Protein AF-A0A1F2UMM4-F1 (afdb_monomer_lite)

Structure (mmCIF, N/CA/C/O backbone):
data_AF-A0A1F2UMM4-F1
#
_entry.id   AF-A0A1F2UMM4-F1
#
loop_
_atom_site.group_PDB
_atom_site.id
_atom_site.type_symbol
_atom_site.label_atom_id
_atom_site.label_alt_id
_atom_site.label_comp_id
_atom_site.label_asym_id
_atom_site.label_entity_id
_atom_site.label_seq_id
_atom_site.pdbx_PDB_ins_code
_atom_site.Cartn_x
_atom_site.Cartn_y
_atom_site.Cartn_z
_atom_site.occupancy
_atom_site.B_iso_or_equiv
_atom_site.auth_seq_id
_atom_site.auth_comp_id
_atom_site.auth_asym_id
_atom_site.auth_atom_id
_atom_site.pdbx_PDB_model_num
ATOM 1 N N . MET A 1 1 ? -66.055 -5.606 35.071 1.00 44.34 1 MET A N 1
ATOM 2 C CA . MET A 1 1 ? -64.688 -5.992 35.481 1.00 44.34 1 MET A CA 1
ATOM 3 C C . MET A 1 1 ? -63.842 -6.141 34.227 1.00 44.34 1 MET A C 1
ATOM 5 O O . MET A 1 1 ? -64.081 -7.073 33.478 1.00 44.34 1 MET A O 1
ATOM 9 N N . SER A 1 2 ? -62.891 -5.242 33.983 1.00 41.06 2 SER A N 1
ATOM 10 C CA . SER A 1 2 ? -61.788 -5.485 33.042 1.00 41.06 2 SER A CA 1
ATOM 11 C C . SER A 1 2 ? -60.597 -4.623 33.462 1.00 41.06 2 SER A C 1
ATOM 13 O O . SER A 1 2 ? -60.483 -3.458 33.092 1.00 41.06 2 SER A O 1
ATOM 15 N N . ASN A 1 3 ? -59.740 -5.190 34.313 1.00 49.59 3 ASN A N 1
ATOM 16 C CA . ASN A 1 3 ? -58.413 -4.646 34.579 1.00 49.59 3 ASN A CA 1
ATOM 17 C C . ASN A 1 3 ? -57.552 -4.929 33.345 1.00 49.59 3 ASN A C 1
ATOM 19 O O . ASN A 1 3 ? -56.946 -5.995 33.243 1.00 49.59 3 ASN A O 1
ATOM 23 N N . GLU A 1 4 ? -57.512 -3.996 32.397 1.00 57.38 4 GLU A N 1
ATOM 24 C CA . GLU A 1 4 ? -56.468 -4.007 31.378 1.00 57.38 4 GLU A CA 1
ATOM 25 C C . GLU A 1 4 ? -55.137 -3.710 32.071 1.00 57.38 4 GLU A C 1
ATOM 27 O O . GLU A 1 4 ? -54.898 -2.618 32.594 1.00 57.38 4 GLU A O 1
ATOM 32 N N . ALA A 1 5 ? -54.267 -4.716 32.137 1.00 57.78 5 ALA A N 1
ATOM 33 C CA . ALA A 1 5 ? -52.921 -4.543 32.648 1.00 57.78 5 ALA A CA 1
ATOM 34 C C . ALA A 1 5 ? -52.200 -3.503 31.779 1.00 57.78 5 ALA A C 1
ATOM 36 O O . ALA A 1 5 ? -51.879 -3.768 30.620 1.00 57.78 5 ALA A O 1
ATOM 37 N N . LYS A 1 6 ? -51.934 -2.312 32.335 1.00 62.34 6 LYS A N 1
ATOM 38 C CA . LYS A 1 6 ? -51.148 -1.278 31.651 1.00 62.34 6 LYS A CA 1
ATOM 39 C C . LYS A 1 6 ? -49.824 -1.887 31.177 1.00 62.34 6 LYS A C 1
ATOM 41 O O . LYS A 1 6 ? -49.029 -2.368 31.991 1.00 62.34 6 LYS A O 1
ATOM 46 N N . GLY A 1 7 ? -49.590 -1.861 29.864 1.00 74.12 7 GLY A N 1
ATOM 47 C CA . GLY A 1 7 ? -48.330 -2.297 29.259 1.00 74.12 7 GLY A CA 1
ATOM 48 C C . GLY A 1 7 ? -47.132 -1.483 29.765 1.00 74.12 7 GLY A C 1
ATOM 49 O O . GLY A 1 7 ? -47.297 -0.445 30.409 1.00 74.12 7 GLY A O 1
ATOM 50 N N . LEU A 1 8 ? -45.909 -1.933 29.459 1.00 75.88 8 LEU A N 1
ATOM 51 C CA . LEU A 1 8 ? -44.654 -1.322 29.929 1.00 75.88 8 LEU A CA 1
ATOM 52 C C . LEU A 1 8 ? -44.613 0.206 29.722 1.00 75.88 8 LEU A C 1
ATOM 54 O O . LEU A 1 8 ? -44.249 0.945 30.631 1.00 75.88 8 LEU A O 1
ATOM 58 N N . LEU A 1 9 ? -45.083 0.686 28.567 1.00 76.75 9 LEU A N 1
ATOM 59 C CA . LEU A 1 9 ? -45.178 2.114 28.242 1.00 76.75 9 LEU A CA 1
ATOM 60 C C . LEU A 1 9 ? -46.154 2.888 29.146 1.00 76.75 9 LEU A C 1
ATOM 62 O O . LEU A 1 9 ? -45.882 4.035 29.498 1.00 76.75 9 LEU A O 1
ATOM 66 N N . GLY A 1 10 ? -47.267 2.269 29.552 1.00 76.50 10 GLY A N 1
ATOM 67 C CA . GLY A 1 10 ? -48.229 2.862 30.486 1.00 76.50 10 GLY A CA 1
ATOM 68 C C . GLY A 1 10 ? -47.651 2.987 31.894 1.00 76.50 10 GLY A C 1
ATOM 69 O O . GLY A 1 10 ? -47.776 4.036 32.518 1.00 76.50 10 GLY A O 1
ATOM 70 N N . LYS A 1 11 ? -46.917 1.964 32.350 1.00 79.75 11 LYS A N 1
ATOM 71 C CA . LYS A 1 11 ? -46.204 1.991 33.639 1.00 79.75 11 LYS A CA 1
ATOM 72 C C . LYS A 1 11 ? -45.081 3.036 33.663 1.00 79.75 11 LYS A C 1
ATOM 74 O O . LYS A 1 11 ? -44.905 3.709 34.673 1.00 79.75 11 LYS A O 1
ATOM 79 N N . ILE A 1 12 ? -44.359 3.210 32.552 1.00 78.62 12 ILE A N 1
ATOM 80 C CA . ILE A 1 12 ? -43.319 4.244 32.412 1.00 78.62 12 ILE A CA 1
ATOM 81 C C . ILE A 1 12 ? -43.933 5.652 32.431 1.00 78.62 12 ILE A C 1
ATOM 83 O O . ILE A 1 12 ? -43.407 6.527 33.118 1.00 78.62 12 ILE A O 1
ATOM 87 N N . LYS A 1 13 ? -45.056 5.873 31.729 1.00 78.69 13 LYS A N 1
ATOM 88 C CA . LYS A 1 13 ? -45.783 7.154 31.766 1.00 78.69 13 LYS A CA 1
ATOM 89 C C . LYS A 1 13 ? -46.277 7.485 33.171 1.00 78.69 13 LYS A C 1
ATOM 91 O O . LYS A 1 13 ? -46.007 8.580 33.652 1.00 78.69 13 LYS A O 1
ATOM 96 N N . ASP A 1 14 ? -46.946 6.545 33.835 1.00 78.50 14 ASP A N 1
ATOM 97 C CA . ASP A 1 14 ? -47.466 6.758 35.190 1.00 78.50 14 ASP A CA 1
ATOM 98 C C . ASP A 1 14 ? -46.335 7.080 36.180 1.00 78.50 14 ASP A C 1
ATOM 100 O O . ASP A 1 14 ? -46.457 8.005 36.978 1.00 78.50 14 ASP A O 1
ATOM 104 N N . PHE A 1 15 ? -45.203 6.370 36.097 1.00 75.56 15 PHE A N 1
ATOM 105 C CA . PHE A 1 15 ? -44.021 6.657 36.913 1.00 75.56 15 PHE A CA 1
ATOM 106 C C . PHE A 1 15 ? -43.426 8.040 36.612 1.00 75.56 15 PHE A C 1
ATOM 108 O O . PHE A 1 15 ? -43.076 8.774 37.535 1.00 75.56 15 PHE A O 1
ATOM 115 N N . TYR A 1 16 ? -43.333 8.429 35.336 1.00 80.00 16 TYR A N 1
ATOM 116 C CA . TYR A 1 16 ? -42.828 9.746 34.953 1.00 80.00 16 TYR A CA 1
ATOM 117 C C . TYR A 1 16 ? -43.704 10.877 35.506 1.00 80.00 16 TYR A C 1
ATOM 119 O O . TYR A 1 16 ? -43.177 11.805 36.114 1.00 80.00 16 TYR A O 1
ATOM 127 N N . PHE A 1 17 ? -45.029 10.795 35.358 1.00 78.25 17 PHE A N 1
ATOM 128 C CA . PHE A 1 17 ? -45.935 11.843 35.841 1.00 78.25 17 PHE A CA 1
ATOM 129 C C . PHE A 1 17 ? -46.061 11.867 37.374 1.00 78.25 17 PHE A C 1
ATOM 131 O O . PHE A 1 17 ? -46.070 12.948 37.957 1.00 78.25 17 PHE A O 1
ATOM 138 N N . ASN A 1 18 ? -46.063 10.709 38.046 1.00 83.62 18 ASN A N 1
ATOM 139 C CA . ASN A 1 18 ? -46.159 10.641 39.513 1.00 83.62 18 ASN A CA 1
ATOM 140 C C . ASN A 1 18 ? -44.844 10.986 40.232 1.00 83.62 18 ASN A C 1
ATOM 142 O O . ASN A 1 18 ? -44.847 11.348 41.409 1.00 83.62 18 ASN A O 1
ATOM 146 N N . ASN A 1 19 ? -43.701 10.882 39.550 1.00 84.38 19 ASN A N 1
ATOM 147 C CA . ASN A 1 19 ? -42.380 11.093 40.140 1.00 84.38 19 ASN A CA 1
ATOM 148 C C . ASN A 1 19 ? -41.500 12.013 39.284 1.00 84.38 19 ASN A C 1
ATOM 150 O O . ASN A 1 19 ? -40.281 11.847 39.257 1.00 84.38 19 ASN A O 1
ATOM 154 N N . GLN A 1 20 ? -42.097 13.017 38.639 1.00 83.88 20 GLN A N 1
ATOM 155 C CA . GLN A 1 20 ? -41.477 13.854 37.604 1.00 83.88 20 GLN A CA 1
ATOM 156 C C . GLN A 1 20 ? -40.093 14.409 37.976 1.00 83.88 20 GLN A C 1
ATOM 158 O O . GLN A 1 20 ? -39.163 14.342 37.177 1.00 83.88 20 GLN A O 1
ATOM 163 N N . ARG A 1 21 ? -39.895 14.867 39.221 1.00 85.31 21 ARG A N 1
ATOM 164 C CA . ARG A 1 21 ? -38.579 15.335 39.698 1.00 85.31 21 ARG A CA 1
ATOM 165 C C . ARG A 1 21 ? -37.532 14.213 39.746 1.00 85.31 21 ARG A C 1
ATOM 167 O O . ARG A 1 21 ? -36.408 14.419 39.305 1.00 85.31 21 ARG A O 1
ATOM 174 N N . LYS A 1 22 ? -37.891 13.025 40.249 1.00 86.31 22 LYS A N 1
ATOM 175 C CA . LYS A 1 22 ? -36.995 11.852 40.292 1.00 86.31 22 LYS A CA 1
ATOM 176 C C . LYS A 1 22 ? -36.741 11.306 38.886 1.00 86.31 22 LYS A C 1
ATOM 178 O O . LYS A 1 22 ? -35.604 10.987 38.562 1.00 86.31 22 LYS A O 1
ATOM 183 N N . ALA A 1 23 ? -37.775 11.252 38.048 1.00 85.88 23 ALA A N 1
ATOM 184 C CA . ALA A 1 23 ? -37.662 10.813 36.664 1.00 85.88 23 ALA A CA 1
ATOM 185 C C . ALA A 1 23 ? -36.738 11.739 35.852 1.00 85.88 23 ALA A C 1
ATOM 187 O O . ALA A 1 23 ? -35.842 11.250 35.173 1.00 85.88 23 ALA A O 1
ATOM 188 N N . ASN A 1 24 ? -36.864 13.062 36.004 1.00 88.38 24 ASN A N 1
ATOM 189 C CA . ASN A 1 24 ? -35.963 14.028 35.369 1.00 88.38 24 ASN A CA 1
ATOM 190 C C . ASN A 1 24 ? -34.514 13.889 35.863 1.00 88.38 24 ASN A C 1
ATOM 192 O O . ASN A 1 24 ? -33.601 13.930 35.045 1.00 88.38 24 ASN A O 1
ATOM 196 N N . ILE A 1 25 ? -34.283 13.673 37.166 1.00 92.62 25 ILE A N 1
ATOM 197 C CA . ILE A 1 25 ? -32.930 13.428 37.704 1.00 92.62 25 ILE A CA 1
ATOM 198 C C . ILE A 1 25 ? -32.316 12.165 37.088 1.00 92.62 25 ILE A C 1
ATOM 200 O O . ILE A 1 25 ? -31.164 12.197 36.669 1.00 92.62 25 ILE A O 1
ATOM 204 N N . ILE A 1 26 ? -33.080 11.072 36.999 1.00 91.62 26 ILE A N 1
ATOM 205 C CA . ILE A 1 26 ? -32.613 9.819 36.387 1.00 91.62 26 ILE A CA 1
ATOM 206 C C . ILE A 1 26 ? -32.282 10.038 34.909 1.00 91.62 26 ILE A C 1
ATOM 208 O O . ILE A 1 26 ? -31.224 9.615 34.458 1.00 91.62 26 ILE A O 1
ATOM 212 N N . ILE A 1 27 ? -33.145 10.735 34.165 1.00 91.44 27 ILE A N 1
ATOM 213 C CA . ILE A 1 27 ? -32.906 11.042 32.750 1.00 91.44 27 ILE A CA 1
ATOM 214 C C . ILE A 1 27 ? -31.634 11.879 32.591 1.00 91.44 27 ILE A C 1
ATOM 216 O O . ILE A 1 27 ? -30.774 11.517 31.794 1.00 91.44 27 ILE A O 1
ATOM 220 N N . ILE A 1 28 ? -31.470 12.951 33.375 1.00 94.00 28 ILE A N 1
ATOM 221 C CA . ILE A 1 28 ? -30.267 13.794 33.340 1.00 94.00 28 ILE A CA 1
ATOM 222 C C . ILE A 1 28 ? -29.023 12.971 33.682 1.00 94.00 28 ILE A C 1
ATOM 224 O O . ILE A 1 28 ? -28.019 13.091 32.990 1.00 94.00 28 ILE A O 1
ATOM 228 N N . ALA A 1 29 ? -29.083 12.112 34.701 1.00 94.38 29 ALA A N 1
ATOM 229 C CA . ALA A 1 29 ? -27.962 11.265 35.093 1.00 94.38 29 ALA A CA 1
ATOM 230 C C . ALA A 1 29 ? -27.581 10.261 33.994 1.00 94.38 29 ALA A C 1
ATOM 232 O O . ALA A 1 29 ? -26.401 10.102 33.695 1.00 94.38 29 ALA A O 1
ATOM 233 N N . VAL A 1 30 ? -28.564 9.621 33.353 1.00 94.81 30 VAL A N 1
ATOM 234 C CA . VAL A 1 30 ? -28.334 8.689 32.237 1.00 94.81 30 VAL A CA 1
ATOM 235 C C . VAL A 1 30 ? -27.761 9.418 31.024 1.00 94.81 30 VAL A C 1
ATOM 237 O O . VAL A 1 30 ? -26.814 8.930 30.414 1.00 94.81 30 VAL A O 1
ATOM 240 N N . VAL A 1 31 ? -28.287 10.600 30.690 1.00 94.56 31 VAL A N 1
ATOM 241 C CA . VAL A 1 31 ? -27.766 11.425 29.592 1.00 94.56 31 VAL A CA 1
ATOM 242 C C . VAL A 1 31 ? -26.341 11.884 29.896 1.00 94.56 31 VAL A C 1
ATOM 244 O O . VAL A 1 31 ? -25.467 11.733 29.048 1.00 94.56 31 VAL A O 1
ATOM 247 N N . ALA A 1 32 ? -26.077 12.381 31.105 1.00 94.88 32 ALA A N 1
ATOM 248 C CA . ALA A 1 32 ? -24.745 12.805 31.528 1.00 94.88 32 ALA A CA 1
ATOM 249 C C . ALA A 1 32 ? -23.744 11.644 31.485 1.00 94.88 32 ALA A C 1
ATOM 251 O O . ALA A 1 32 ? -22.644 11.808 30.960 1.00 94.88 32 ALA A O 1
ATOM 252 N N . LEU A 1 33 ? -24.140 10.459 31.964 1.00 94.69 33 LEU A N 1
ATOM 253 C CA . LEU A 1 33 ? -23.325 9.251 31.882 1.00 94.69 33 LEU A CA 1
ATOM 254 C C . LEU A 1 33 ? -23.061 8.864 30.423 1.00 94.69 33 LEU A C 1
ATOM 256 O O . LEU A 1 33 ? -21.920 8.594 30.072 1.00 94.69 33 LEU A O 1
ATOM 260 N N . GLY A 1 34 ? -24.080 8.897 29.562 1.00 92.50 34 GLY A N 1
ATOM 261 C CA . GLY A 1 34 ? -23.935 8.602 28.136 1.00 92.50 34 GLY A CA 1
ATOM 262 C C . GLY A 1 34 ? -22.975 9.559 27.425 1.00 92.50 34 GLY A C 1
ATOM 263 O O . GLY A 1 34 ? -22.086 9.111 26.701 1.00 92.50 34 GLY A O 1
ATOM 264 N N . VAL A 1 35 ? -23.100 10.866 27.674 1.00 93.00 35 VAL A N 1
ATOM 265 C CA . VAL A 1 35 ? -22.198 11.895 27.128 1.00 93.00 35 VAL A CA 1
ATOM 266 C C . VAL A 1 35 ? -20.772 11.693 27.639 1.00 93.00 35 VAL A C 1
ATOM 268 O O . VAL A 1 35 ? -19.828 11.715 26.847 1.00 93.00 35 VAL A O 1
ATOM 271 N N . PHE A 1 36 ? -20.605 11.444 28.939 1.00 93.31 36 PHE A N 1
ATOM 272 C CA . PHE A 1 36 ? -19.300 11.183 29.539 1.00 93.31 36 PHE A CA 1
ATOM 273 C C . PHE A 1 36 ? -18.646 9.927 28.952 1.00 93.31 36 PHE A C 1
ATOM 275 O O . PHE A 1 36 ? -17.496 9.974 28.516 1.00 93.31 36 PHE A O 1
ATOM 282 N N . SER A 1 37 ? -19.384 8.816 28.875 1.00 88.69 37 SER A N 1
ATOM 283 C CA . SER A 1 37 ? -18.903 7.568 28.282 1.00 88.69 37 SER A CA 1
ATOM 284 C C . SER A 1 37 ? -18.518 7.753 26.816 1.00 88.69 37 SER A C 1
ATOM 286 O O . SER A 1 37 ? -17.458 7.286 26.408 1.00 88.69 37 SER A O 1
ATOM 288 N N . TYR A 1 38 ? -19.319 8.476 26.030 1.00 88.75 38 TYR A N 1
ATOM 289 C CA . TYR A 1 38 ? -18.983 8.785 24.641 1.00 88.75 38 TYR A CA 1
ATOM 290 C C . TYR A 1 38 ? -17.687 9.602 24.534 1.00 88.75 38 TYR A C 1
ATOM 292 O O . TYR A 1 38 ? -16.794 9.235 23.770 1.00 88.75 38 TYR A O 1
ATOM 300 N N . GLY A 1 39 ? -17.541 10.659 25.339 1.00 90.19 39 GLY A N 1
ATOM 301 C CA . GLY A 1 39 ? -16.320 11.465 25.384 1.00 90.19 39 GLY A CA 1
ATOM 302 C C . GLY A 1 39 ? -15.084 10.640 25.755 1.00 90.19 39 GLY A C 1
ATOM 303 O O . GLY A 1 39 ? -14.054 10.732 25.087 1.00 90.19 39 GLY A O 1
ATOM 304 N N . ALA A 1 40 ? -15.202 9.763 26.755 1.00 88.88 40 ALA A N 1
ATOM 305 C CA . ALA A 1 40 ? -14.130 8.856 27.156 1.00 88.88 40 ALA A CA 1
ATOM 306 C C . ALA A 1 40 ? -13.742 7.873 26.035 1.00 88.88 40 ALA A C 1
ATOM 308 O O . ALA A 1 40 ? -12.555 7.621 25.813 1.00 88.88 40 ALA A O 1
ATOM 309 N N . LEU A 1 41 ? -14.714 7.342 25.286 1.00 86.38 41 LEU A N 1
ATOM 310 C CA . LEU A 1 41 ? -14.451 6.452 24.150 1.00 86.38 41 LEU A CA 1
ATOM 311 C C . LEU A 1 41 ? -13.705 7.170 23.019 1.00 86.38 41 LEU A C 1
ATOM 313 O O . LEU A 1 41 ? -12.715 6.637 22.511 1.00 86.38 41 LEU A O 1
ATOM 317 N N . GLN A 1 42 ? -14.128 8.388 22.670 1.00 87.12 42 GLN A N 1
ATOM 318 C CA . GLN A 1 42 ? -13.456 9.201 21.652 1.00 87.12 42 GLN A CA 1
ATOM 319 C C . GLN A 1 42 ? -12.029 9.563 22.073 1.00 87.12 42 GLN A C 1
ATOM 321 O O . GLN A 1 42 ? -11.087 9.371 21.303 1.00 87.12 42 GLN A O 1
ATOM 326 N N . TYR A 1 43 ? -11.843 9.996 23.323 1.00 91.12 43 TYR A N 1
ATOM 327 C CA . TYR A 1 43 ? -10.526 10.338 23.854 1.00 91.12 43 TYR A CA 1
ATOM 328 C C . TYR A 1 43 ? -9.572 9.140 23.837 1.00 91.12 43 TYR A C 1
ATOM 330 O O . TYR A 1 43 ? -8.488 9.218 23.262 1.00 91.12 43 TYR A O 1
ATOM 338 N N . THR A 1 44 ? -10.002 7.996 24.375 1.00 88.81 44 THR A N 1
ATOM 339 C CA . THR A 1 44 ? -9.197 6.760 24.423 1.00 88.81 44 THR A CA 1
ATOM 340 C C . THR A 1 44 ? -9.012 6.086 23.058 1.00 88.81 44 THR A C 1
ATOM 342 O O . THR A 1 44 ? -8.370 5.044 22.959 1.00 88.81 44 THR A O 1
ATOM 345 N N . GLY A 1 45 ? -9.646 6.600 22.001 1.00 87.44 45 GLY A N 1
ATOM 346 C CA . GLY A 1 45 ? -9.401 6.202 20.612 1.00 87.44 45 GLY A CA 1
ATOM 347 C C . GLY A 1 45 ? -8.528 7.195 19.842 1.00 87.44 45 GLY A C 1
ATOM 348 O O . GLY A 1 45 ? -8.215 6.951 18.678 1.00 87.44 45 GLY A O 1
ATOM 349 N N . SER A 1 46 ? -8.159 8.322 20.451 1.00 91.62 46 SER A N 1
ATOM 350 C CA . SER A 1 46 ? -7.388 9.359 19.776 1.00 91.62 46 SER A CA 1
ATOM 351 C C . SER A 1 46 ? -5.905 8.975 19.647 1.00 91.62 46 SER A C 1
ATOM 353 O O . SER A 1 46 ? -5.353 8.347 20.555 1.00 91.62 46 SER A O 1
ATOM 355 N N . PRO A 1 47 ? -5.217 9.407 18.575 1.00 92.94 47 PRO A N 1
ATOM 356 C CA . PRO A 1 47 ? -3.770 9.225 18.443 1.00 92.94 47 PRO A CA 1
ATOM 357 C C . PRO A 1 47 ? -2.975 9.813 19.617 1.00 92.94 47 PRO A C 1
ATOM 359 O O . PRO A 1 47 ? -1.978 9.235 20.039 1.00 92.94 47 PRO A O 1
ATOM 362 N N . GLY A 1 48 ? -3.441 10.935 20.182 1.00 92.56 48 GLY A N 1
ATOM 363 C CA . GLY A 1 48 ? -2.814 11.575 21.342 1.00 92.56 48 GLY A CA 1
ATOM 364 C C . GLY A 1 48 ? -2.864 10.713 22.605 1.00 92.56 48 GLY A C 1
ATOM 365 O O . GLY A 1 48 ? -1.873 10.635 23.324 1.00 92.56 48 GLY A O 1
ATOM 366 N N . PHE A 1 49 ? -3.976 10.009 22.844 1.00 91.62 49 PHE A N 1
ATOM 367 C CA . PHE A 1 49 ? -4.060 9.032 23.931 1.00 91.62 49 PHE A CA 1
ATOM 368 C C . PHE A 1 49 ? -3.089 7.871 23.712 1.00 91.62 49 PHE A C 1
ATOM 370 O O . PHE A 1 49 ? -2.369 7.504 24.634 1.00 91.62 49 PHE A O 1
ATOM 377 N N . CYS A 1 50 ? -3.004 7.329 22.495 1.00 88.75 50 CYS A N 1
ATOM 378 C CA . CYS A 1 50 ? -2.039 6.272 22.188 1.00 88.75 50 CYS A CA 1
ATOM 379 C C . CYS A 1 50 ? -0.592 6.733 22.441 1.00 88.75 50 CYS A C 1
ATOM 381 O O . CYS A 1 50 ? 0.179 5.995 23.041 1.00 88.75 50 CYS A O 1
ATOM 383 N N . ASN A 1 51 ? -0.252 7.975 22.081 1.00 92.25 51 ASN A N 1
ATOM 384 C CA . ASN A 1 51 ? 1.063 8.579 22.327 1.00 92.25 51 ASN A CA 1
ATOM 385 C C . ASN A 1 51 ? 1.347 8.913 23.806 1.00 92.25 51 ASN A C 1
ATOM 387 O O . ASN A 1 51 ? 2.437 9.369 24.137 1.00 92.25 51 ASN A O 1
ATOM 391 N N . SER A 1 52 ? 0.382 8.719 24.711 1.00 91.81 52 SER A N 1
ATOM 392 C CA . SER A 1 52 ? 0.658 8.794 26.152 1.00 91.81 52 SER A CA 1
ATOM 393 C C . SER A 1 52 ? 1.426 7.566 26.662 1.00 91.81 52 SER A C 1
ATOM 395 O O . SER A 1 52 ? 2.050 7.629 27.720 1.00 91.81 52 SER A O 1
ATOM 397 N N . CYS A 1 53 ? 1.424 6.472 25.893 1.00 89.44 53 CYS A N 1
ATOM 398 C CA . CYS A 1 53 ? 2.186 5.258 26.156 1.00 89.44 53 CYS A CA 1
ATOM 399 C C . CYS A 1 53 ? 3.515 5.309 25.389 1.00 89.44 53 CYS A C 1
ATOM 401 O O . CYS A 1 53 ? 3.529 5.368 24.160 1.00 89.44 53 CYS A O 1
ATOM 403 N N . HIS A 1 54 ? 4.642 5.253 26.101 1.00 89.75 54 HIS A N 1
ATOM 404 C CA . HIS A 1 54 ? 5.976 5.384 25.504 1.00 89.75 54 HIS A CA 1
ATOM 405 C C . HIS A 1 54 ? 6.303 4.297 24.465 1.00 89.75 54 HIS A C 1
ATOM 407 O O . HIS A 1 54 ? 7.046 4.554 23.516 1.00 89.75 54 HIS A O 1
ATOM 413 N N . GLU A 1 55 ? 5.720 3.102 24.596 1.00 87.19 55 GLU A N 1
ATOM 414 C CA . GLU A 1 55 ? 5.851 2.018 23.622 1.00 87.19 55 GLU A CA 1
ATOM 415 C C . GLU A 1 55 ? 5.209 2.347 22.265 1.00 87.19 55 GLU A C 1
ATOM 417 O O . GLU A 1 55 ? 5.574 1.747 21.254 1.00 87.19 55 GLU A O 1
ATOM 422 N N . MET A 1 56 ? 4.288 3.315 22.221 1.00 88.75 56 MET A N 1
ATOM 423 C CA . MET A 1 56 ? 3.613 3.754 21.000 1.00 88.75 56 MET A CA 1
ATOM 424 C C . MET A 1 56 ? 4.314 4.925 20.309 1.00 88.75 56 MET A C 1
ATOM 426 O O . MET A 1 56 ? 4.041 5.158 19.130 1.00 88.75 56 MET A O 1
ATOM 430 N N . ASN A 1 57 ? 5.236 5.631 20.976 1.00 90.06 57 ASN A N 1
ATOM 431 C CA . ASN A 1 57 ? 5.890 6.828 20.428 1.00 90.06 57 ASN A CA 1
ATOM 432 C C . ASN A 1 57 ? 6.461 6.616 19.007 1.00 90.06 57 ASN A C 1
ATOM 434 O O . ASN A 1 57 ? 6.155 7.419 18.127 1.00 90.06 57 ASN A O 1
ATOM 438 N N . PRO A 1 58 ? 7.188 5.518 18.692 1.00 87.19 58 PRO A N 1
ATOM 439 C CA . PRO A 1 58 ? 7.718 5.323 17.337 1.00 87.19 58 PRO A CA 1
ATOM 440 C C . PRO A 1 58 ? 6.621 5.131 16.273 1.00 87.19 58 PRO A C 1
ATOM 442 O O . PRO A 1 58 ? 6.743 5.581 15.127 1.00 87.19 58 PRO A O 1
ATOM 445 N N . ALA A 1 59 ? 5.527 4.458 16.641 1.00 87.06 59 ALA A N 1
ATOM 446 C CA . ALA A 1 59 ? 4.376 4.271 15.764 1.00 87.06 59 ALA A CA 1
ATOM 447 C C . ALA A 1 59 ? 3.636 5.601 15.541 1.00 87.06 59 ALA A C 1
ATOM 449 O O . ALA A 1 59 ? 3.239 5.904 14.415 1.00 87.06 59 ALA A O 1
ATOM 450 N N . PHE A 1 60 ? 3.517 6.424 16.584 1.00 91.19 60 PHE A N 1
ATOM 451 C CA . PHE A 1 60 ? 2.936 7.759 16.498 1.00 91.19 60 PHE A CA 1
ATOM 452 C C . PHE A 1 60 ? 3.782 8.709 15.638 1.00 91.19 60 PHE A C 1
ATOM 454 O O . PHE A 1 60 ? 3.237 9.389 14.772 1.00 91.19 60 PHE A O 1
ATOM 461 N N . ASP A 1 61 ? 5.105 8.718 15.800 1.00 90.56 61 ASP A N 1
ATOM 462 C CA . ASP A 1 61 ? 6.007 9.577 15.021 1.00 90.56 61 ASP A CA 1
ATOM 463 C C . ASP A 1 61 ? 5.960 9.252 13.520 1.00 90.56 61 ASP A C 1
ATOM 465 O O . ASP A 1 61 ? 5.921 10.140 12.659 1.00 90.56 61 ASP A O 1
ATOM 469 N N . SER A 1 62 ? 5.913 7.961 13.187 1.00 88.06 62 SER A N 1
ATOM 470 C CA . SER A 1 62 ? 5.752 7.519 11.800 1.00 88.06 62 SER A CA 1
ATOM 471 C C . SER A 1 62 ? 4.365 7.870 11.247 1.00 88.06 62 SER A C 1
ATOM 473 O O . SER A 1 62 ? 4.277 8.413 10.145 1.00 88.06 62 SER A O 1
ATOM 475 N N . TRP A 1 63 ? 3.301 7.701 12.039 1.00 90.94 63 TRP A N 1
ATOM 476 C CA . TRP A 1 63 ? 1.946 8.134 11.686 1.00 90.94 63 TRP A CA 1
ATOM 477 C C . TRP A 1 63 ? 1.844 9.636 11.420 1.00 90.94 63 TRP A C 1
ATOM 479 O O . TRP A 1 63 ? 1.341 10.032 10.365 1.00 90.94 63 TRP A O 1
ATOM 489 N N . LYS A 1 64 ? 2.407 10.459 12.308 1.00 91.94 64 LYS A N 1
ATOM 490 C CA . LYS A 1 64 ? 2.404 11.925 12.232 1.00 91.94 64 LYS A CA 1
ATOM 491 C C . LYS A 1 64 ? 3.054 12.458 10.954 1.00 91.94 64 LYS A C 1
ATOM 493 O O . LYS A 1 64 ? 2.711 13.542 10.499 1.00 91.94 64 LYS A O 1
ATOM 498 N N . THR A 1 65 ? 3.991 11.708 10.370 1.00 88.12 65 THR A N 1
ATOM 499 C CA . THR A 1 65 ? 4.686 12.083 9.123 1.00 88.12 65 THR A CA 1
ATOM 500 C C . THR A 1 65 ? 4.192 11.326 7.886 1.00 88.12 65 THR A C 1
ATOM 502 O O . THR A 1 65 ? 4.791 11.439 6.811 1.00 88.12 65 THR A O 1
ATOM 505 N N . SER A 1 66 ? 3.131 10.529 8.025 1.00 87.06 66 SER A N 1
ATOM 506 C CA . SER A 1 66 ? 2.527 9.751 6.941 1.00 87.06 66 SER A CA 1
ATOM 507 C C . SER A 1 66 ? 1.409 10.527 6.237 1.00 87.06 66 SER A C 1
ATOM 509 O O . SER A 1 66 ? 0.906 11.521 6.746 1.00 87.06 66 SER A O 1
ATOM 511 N N . VAL A 1 67 ? 0.953 10.028 5.084 1.00 86.44 67 VAL A N 1
ATOM 512 C CA . VAL A 1 67 ? -0.229 10.577 4.384 1.00 86.44 67 VAL A CA 1
ATOM 513 C C . VAL A 1 67 ? -1.559 10.253 5.083 1.00 86.44 67 VAL A C 1
ATOM 515 O O . VAL A 1 67 ? -2.609 10.686 4.627 1.00 86.44 67 VAL A O 1
ATOM 518 N N . HIS A 1 68 ? -1.515 9.483 6.174 1.00 90.62 68 HIS A N 1
ATOM 519 C CA . HIS A 1 68 ? -2.669 9.064 6.971 1.00 90.62 68 HIS A CA 1
ATOM 520 C C . HIS A 1 68 ? -2.674 9.719 8.366 1.00 90.62 68 HIS A C 1
ATOM 522 O O . HIS A 1 68 ? -3.353 9.236 9.270 1.00 90.62 68 HIS A O 1
ATOM 528 N N . SER A 1 69 ? -1.944 10.825 8.558 1.00 92.38 69 SER A N 1
ATOM 529 C CA . SER A 1 69 ? -1.878 11.565 9.831 1.00 92.38 69 SER A CA 1
ATOM 530 C C . SER A 1 69 ? -3.205 12.199 10.270 1.00 92.38 69 SER A C 1
ATOM 532 O O . SER A 1 69 ? -3.301 12.705 11.379 1.00 92.38 69 SER A O 1
ATOM 534 N N . GLU A 1 70 ? -4.228 12.184 9.416 1.00 91.62 70 GLU A N 1
ATOM 535 C CA . GLU A 1 70 ? -5.559 12.735 9.708 1.00 91.62 70 GLU A CA 1
ATOM 536 C C . GLU A 1 70 ? -6.578 11.663 10.138 1.00 91.62 70 GLU A C 1
ATOM 538 O O . GLU A 1 70 ? -7.730 11.979 10.425 1.00 91.62 70 GLU A O 1
ATOM 543 N N . VAL A 1 71 ? -6.184 10.383 10.188 1.00 91.81 71 VAL A N 1
ATOM 544 C CA . VAL A 1 71 ? -7.059 9.286 10.641 1.00 91.81 71 VAL A CA 1
ATOM 545 C C . VAL A 1 71 ? -6.586 8.702 11.968 1.00 91.81 71 VAL A C 1
ATOM 547 O O . VAL A 1 71 ? -5.405 8.755 12.306 1.00 91.81 71 VAL A O 1
ATOM 550 N N . THR A 1 72 ? -7.505 8.122 12.740 1.00 92.06 72 THR A N 1
ATOM 551 C CA . THR A 1 72 ? -7.177 7.524 14.041 1.00 92.06 72 THR A CA 1
ATOM 552 C C . THR A 1 72 ? -6.468 6.177 13.882 1.00 92.06 72 THR A C 1
ATOM 554 O O . THR A 1 72 ? -6.694 5.451 12.915 1.00 92.06 72 THR A O 1
ATOM 557 N N . CYS A 1 73 ? -5.664 5.784 14.875 1.00 89.00 73 CYS A N 1
ATOM 558 C CA . CYS A 1 73 ? -4.930 4.512 14.865 1.00 89.00 73 CYS A CA 1
ATOM 559 C C . CYS A 1 73 ? -5.872 3.305 14.685 1.00 89.00 73 CYS A C 1
ATOM 561 O O . CYS A 1 73 ? -5.606 2.395 13.899 1.00 89.00 73 CYS A O 1
ATOM 563 N N . TYR A 1 74 ? -7.021 3.325 15.369 1.00 87.06 74 TYR A N 1
ATOM 564 C CA . TYR A 1 74 ? -7.995 2.235 15.311 1.00 87.06 74 TYR A CA 1
ATOM 565 C C . TYR A 1 74 ? -8.724 2.128 13.968 1.00 87.06 74 TYR A C 1
ATOM 567 O O . TYR A 1 74 ? -9.294 1.079 13.696 1.00 87.06 74 TYR A O 1
ATOM 575 N N . SER A 1 75 ? -8.699 3.167 13.125 1.00 89.69 75 SER A N 1
ATOM 576 C CA . SER A 1 75 ? -9.328 3.113 11.796 1.00 89.69 75 SER A CA 1
ATOM 577 C C . SER A 1 75 ? -8.656 2.078 10.886 1.00 89.69 75 SER A C 1
ATOM 579 O O . SER A 1 75 ? -9.286 1.583 9.959 1.00 89.69 75 SER A O 1
ATOM 581 N N . CYS A 1 76 ? -7.392 1.736 11.170 1.00 88.44 76 CYS A N 1
ATOM 582 C CA . CYS A 1 76 ? -6.628 0.719 10.448 1.00 88.44 76 CYS A CA 1
ATOM 583 C C . CYS A 1 76 ? -6.382 -0.543 11.288 1.00 88.44 76 CYS A C 1
ATOM 585 O O . CYS A 1 76 ? -6.470 -1.653 10.773 1.00 88.44 76 CYS A O 1
ATOM 587 N N . HIS A 1 77 ? -6.074 -0.391 12.5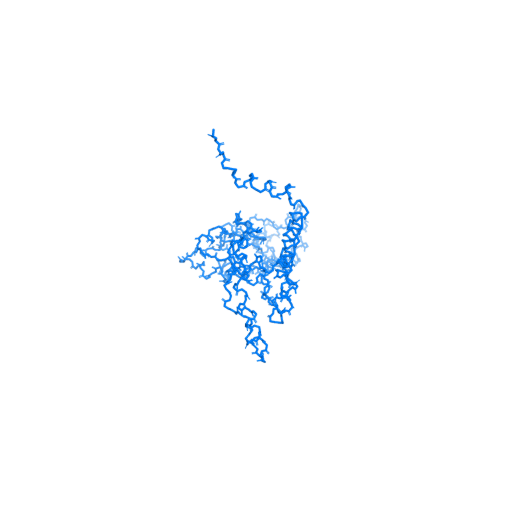81 1.00 87.06 77 HIS A N 1
ATOM 588 C CA . HIS A 1 77 ? -5.713 -1.516 13.458 1.00 87.06 77 HIS A CA 1
ATOM 589 C C . HIS A 1 77 ? -6.907 -2.357 13.938 1.00 87.06 77 HIS A C 1
ATOM 591 O O . HIS A 1 77 ? -6.739 -3.286 14.726 1.00 87.06 77 HIS A O 1
ATOM 597 N N . MET A 1 78 ? -8.113 -2.057 13.458 1.00 84.50 78 MET A N 1
ATOM 598 C CA . MET A 1 78 ? -9.328 -2.777 13.797 1.00 84.50 78 MET A CA 1
ATOM 599 C C . MET A 1 78 ? -10.266 -2.849 12.586 1.00 84.50 78 MET A C 1
ATOM 601 O O . MET A 1 78 ? -10.410 -1.854 11.874 1.00 84.50 78 MET A O 1
ATOM 605 N N . PRO A 1 79 ? -10.959 -3.981 12.365 1.00 85.12 79 PRO A N 1
ATOM 606 C CA . PRO A 1 79 ? -12.056 -4.027 11.410 1.00 85.12 79 PRO A CA 1
ATOM 607 C C . PRO A 1 79 ? -13.162 -3.020 11.776 1.00 85.12 79 PRO A C 1
ATOM 609 O O . PRO A 1 79 ? -13.466 -2.848 12.961 1.00 85.12 79 PRO A O 1
ATOM 612 N N . PRO A 1 80 ? -13.818 -2.386 10.789 1.00 85.81 80 PRO A N 1
ATOM 613 C CA . PRO A 1 80 ? -14.897 -1.443 11.057 1.00 85.81 80 PRO A CA 1
ATOM 614 C C . PRO A 1 80 ? -16.083 -2.114 11.770 1.00 85.81 80 PRO A C 1
ATOM 616 O O . PRO A 1 80 ? -16.315 -3.319 11.650 1.00 85.81 80 PRO A O 1
ATOM 619 N N . GLY A 1 81 ? -16.863 -1.319 12.505 1.00 87.38 81 GLY A N 1
ATOM 620 C CA . GLY A 1 81 ? -18.107 -1.752 13.147 1.00 87.38 81 GLY A CA 1
ATOM 621 C C . GLY A 1 81 ? -18.110 -1.613 14.670 1.00 87.38 81 GLY A C 1
ATOM 622 O O . GLY A 1 81 ? -17.099 -1.792 15.345 1.00 87.38 81 GLY A O 1
ATOM 623 N N . VAL A 1 82 ? -19.286 -1.317 15.227 1.00 86.38 82 VAL A N 1
ATOM 624 C CA . VAL A 1 82 ? -19.458 -1.030 16.664 1.00 86.38 82 VAL A CA 1
ATOM 625 C C . VAL A 1 82 ? -19.114 -2.219 17.564 1.00 86.38 82 VAL A C 1
ATOM 627 O O . VAL A 1 82 ? -18.576 -2.032 18.652 1.00 86.38 82 VAL A O 1
ATOM 630 N N . ILE A 1 83 ? -19.374 -3.444 17.096 1.00 87.75 83 ILE A N 1
ATOM 631 C CA . ILE A 1 83 ? -19.048 -4.671 17.833 1.00 87.75 83 ILE A CA 1
ATOM 632 C C . ILE A 1 83 ? -17.531 -4.851 17.892 1.00 87.75 83 ILE A C 1
ATOM 634 O O . ILE A 1 83 ? -16.996 -5.053 18.976 1.00 87.75 83 ILE A O 1
ATOM 638 N N . ASN A 1 84 ? -16.841 -4.705 16.757 1.00 86.38 84 ASN A N 1
ATOM 639 C CA . ASN A 1 84 ? -15.380 -4.782 16.689 1.00 86.38 84 ASN A CA 1
ATOM 640 C C . ASN A 1 84 ? -14.726 -3.708 17.566 1.00 86.38 84 ASN A C 1
ATOM 642 O O . ASN A 1 84 ? -13.762 -3.984 18.277 1.00 86.38 84 ASN A O 1
ATOM 646 N N . TYR A 1 85 ? -15.314 -2.509 17.592 1.00 86.00 85 TYR A N 1
ATOM 647 C CA . TYR A 1 85 ? -14.880 -1.432 18.473 1.00 86.00 85 TYR A CA 1
ATOM 648 C C . TYR A 1 85 ? -14.970 -1.808 19.951 1.00 86.00 85 TYR A C 1
ATOM 650 O O . TYR A 1 85 ? -13.989 -1.674 20.686 1.00 86.00 85 TYR A O 1
ATOM 658 N N . ALA A 1 86 ? -16.115 -2.333 20.386 1.00 86.69 86 ALA A N 1
ATOM 659 C CA . ALA A 1 86 ? -16.302 -2.76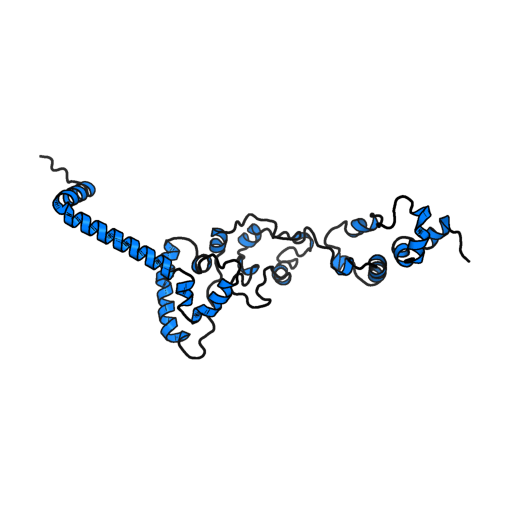7 21.764 1.00 86.69 86 ALA A CA 1
ATOM 660 C C . ALA A 1 86 ? -15.378 -3.941 22.139 1.00 86.69 86 ALA A C 1
ATOM 662 O O . ALA A 1 86 ? -14.735 -3.905 23.190 1.00 86.69 86 ALA A O 1
ATOM 663 N N . THR A 1 87 ? -15.257 -4.961 21.283 1.00 84.75 87 THR A N 1
ATOM 664 C CA . THR A 1 87 ? -14.418 -6.140 21.561 1.00 84.75 87 THR A CA 1
ATOM 665 C C . THR A 1 87 ? -12.938 -5.783 21.613 1.00 84.75 87 THR A C 1
ATOM 667 O O . THR A 1 87 ? -12.233 -6.244 22.511 1.00 84.75 87 THR A O 1
ATOM 670 N N . HIS A 1 88 ? -12.465 -4.909 20.725 1.00 83.56 88 HIS A N 1
ATOM 671 C CA . HIS A 1 88 ? -11.088 -4.432 20.759 1.00 83.56 88 HIS A CA 1
ATOM 672 C C . HIS A 1 88 ? -10.797 -3.613 22.020 1.00 83.56 88 HIS A C 1
ATOM 674 O O . HIS A 1 88 ? -9.722 -3.755 22.592 1.00 83.56 88 HIS A O 1
ATOM 680 N N . LYS A 1 89 ? -11.734 -2.783 22.503 1.00 85.31 89 LYS A N 1
ATOM 681 C CA . LYS A 1 89 ? -11.555 -2.057 23.776 1.00 85.31 89 LYS A CA 1
ATOM 682 C C . LYS A 1 89 ? -11.371 -3.012 24.956 1.00 85.31 89 LYS A C 1
ATOM 684 O O . LYS A 1 89 ? -10.514 -2.764 25.798 1.00 85.31 89 LYS A O 1
ATOM 689 N N . VAL A 1 90 ? -12.120 -4.115 24.992 1.00 86.50 90 VAL A N 1
ATOM 690 C CA . VAL A 1 90 ? -11.947 -5.163 26.013 1.00 86.50 90 VAL A CA 1
ATOM 691 C C . VAL A 1 90 ? -10.606 -5.881 25.839 1.00 86.50 90 VAL A C 1
ATOM 693 O O . VAL A 1 90 ? -9.880 -6.066 26.812 1.00 86.50 90 VAL A O 1
ATOM 696 N N . ALA A 1 91 ? -10.232 -6.236 24.608 1.00 83.06 91 ALA A N 1
ATOM 697 C CA . ALA A 1 91 ? -8.952 -6.885 24.322 1.00 83.06 91 ALA A CA 1
ATOM 698 C C . ALA A 1 91 ? -7.745 -5.994 24.676 1.00 83.06 91 ALA A C 1
ATOM 700 O O . ALA A 1 91 ? -6.737 -6.494 25.175 1.00 83.06 91 ALA A O 1
ATOM 701 N N . ALA A 1 92 ? -7.873 -4.676 24.498 1.00 82.62 92 ALA A N 1
ATOM 702 C CA . ALA A 1 92 ? -6.837 -3.692 24.797 1.00 82.62 92 ALA A CA 1
ATOM 703 C C . ALA A 1 92 ? -6.502 -3.584 26.296 1.00 82.62 92 ALA A C 1
ATOM 705 O O . ALA A 1 92 ? -5.447 -3.063 26.645 1.00 82.62 92 ALA A O 1
ATOM 706 N N . VAL A 1 93 ? -7.328 -4.133 27.199 1.00 86.19 93 VAL A N 1
ATOM 707 C CA . VAL A 1 93 ? -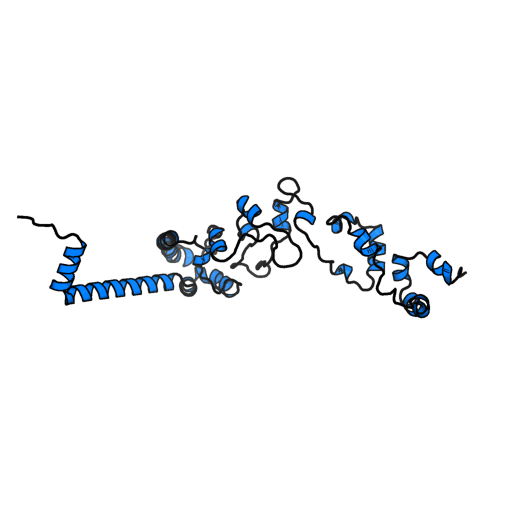6.984 -4.244 28.631 1.00 86.19 93 VAL A CA 1
ATOM 708 C C . VAL A 1 93 ? -5.702 -5.062 28.829 1.00 86.19 93 VAL A C 1
ATOM 710 O O . VAL A 1 93 ? -4.914 -4.777 29.731 1.00 86.19 93 VAL A O 1
ATOM 713 N N . LYS A 1 94 ? -5.437 -6.037 27.949 1.00 86.69 94 LYS A N 1
ATOM 714 C CA . LYS A 1 94 ? -4.176 -6.786 27.945 1.00 86.69 94 LYS A CA 1
ATOM 715 C C . LYS A 1 94 ? -2.969 -5.876 27.703 1.00 86.69 94 LYS A C 1
ATOM 717 O O . LYS A 1 94 ? -1.922 -6.107 28.300 1.00 86.69 94 LYS A O 1
ATOM 722 N N . GLU A 1 95 ? -3.112 -4.847 26.873 1.00 86.12 95 GLU A N 1
ATOM 723 C CA . GLU A 1 95 ? -2.021 -3.915 26.572 1.00 86.12 95 GLU A CA 1
ATOM 724 C C . GLU A 1 95 ? -1.621 -3.114 27.814 1.00 86.12 95 GLU A C 1
ATOM 726 O O . GLU A 1 95 ? -0.436 -2.925 28.061 1.00 86.12 95 GLU A O 1
ATOM 731 N N . LEU A 1 96 ? -2.579 -2.773 28.685 1.00 87.19 96 LEU A N 1
ATOM 732 C CA . LEU A 1 96 ? -2.281 -2.145 29.975 1.00 87.19 96 LEU A CA 1
ATOM 733 C C . LEU A 1 96 ? -1.446 -3.062 30.883 1.00 87.19 96 LEU A C 1
ATOM 735 O O . LEU A 1 96 ? -0.501 -2.617 31.528 1.00 87.19 96 LEU A O 1
ATOM 739 N N . TYR A 1 97 ? -1.760 -4.358 30.918 1.00 89.31 97 TYR A N 1
ATOM 740 C CA . TYR A 1 97 ? -0.947 -5.329 31.654 1.00 89.31 97 TYR A CA 1
ATOM 741 C C . TYR A 1 97 ? 0.472 -5.434 31.072 1.00 89.31 97 TYR A C 1
ATOM 743 O O . TYR A 1 97 ? 1.450 -5.461 31.823 1.00 89.31 97 TYR A O 1
ATOM 751 N N . LEU A 1 98 ? 0.605 -5.467 29.742 1.00 88.56 98 LEU A N 1
ATOM 752 C CA . LEU A 1 98 ? 1.903 -5.551 29.066 1.00 88.56 98 LEU A CA 1
ATOM 753 C C . LEU A 1 98 ? 2.738 -4.279 29.237 1.00 88.56 98 LEU A C 1
ATOM 755 O O . LEU A 1 98 ? 3.951 -4.385 29.414 1.00 88.56 98 LEU A O 1
ATOM 759 N N . HIS A 1 99 ? 2.105 -3.107 29.275 1.00 88.06 99 HIS A N 1
ATOM 760 C CA . HIS A 1 99 ? 2.754 -1.838 29.587 1.00 88.06 99 HIS A CA 1
ATOM 761 C C . HIS A 1 99 ? 3.546 -1.937 30.900 1.00 88.06 99 HIS A C 1
ATOM 763 O O . HIS A 1 99 ? 4.767 -1.769 30.920 1.00 88.06 99 HIS A O 1
ATOM 769 N N . PHE A 1 100 ? 2.880 -2.339 31.989 1.00 89.88 100 PHE A N 1
ATOM 770 C CA . PHE A 1 100 ? 3.508 -2.407 33.312 1.00 89.88 100 PHE A CA 1
ATOM 771 C C . PHE A 1 100 ? 4.462 -3.595 33.504 1.00 89.88 100 PHE A C 1
ATOM 773 O O . PHE A 1 100 ? 5.380 -3.510 34.318 1.00 89.88 100 PHE A O 1
ATOM 780 N N . THR A 1 101 ? 4.267 -4.708 32.789 1.00 88.94 101 THR A N 1
ATOM 781 C CA . THR A 1 101 ? 5.030 -5.952 33.026 1.00 88.94 101 THR A CA 1
ATOM 782 C C . THR A 1 101 ? 6.147 -6.222 32.019 1.00 88.94 101 THR A C 1
ATOM 784 O O . THR A 1 101 ? 7.097 -6.948 32.343 1.00 88.94 101 THR A O 1
ATOM 787 N N . VAL A 1 102 ? 6.052 -5.664 30.811 1.00 87.56 102 VAL A N 1
ATOM 788 C CA . VAL A 1 102 ? 6.971 -5.914 29.691 1.00 87.56 102 VAL A CA 1
ATOM 789 C C . VAL A 1 102 ? 7.598 -4.616 29.200 1.00 87.56 102 VAL A C 1
ATOM 791 O O . VAL A 1 102 ? 8.823 -4.523 29.190 1.00 87.56 102 VAL A O 1
ATOM 794 N N . PHE A 1 103 ? 6.796 -3.621 28.814 1.00 86.88 103 PHE A N 1
ATOM 795 C CA . PHE A 1 103 ? 7.315 -2.438 28.117 1.00 86.88 103 PHE A CA 1
ATOM 796 C C . PHE A 1 103 ? 8.020 -1.436 29.028 1.00 86.88 103 PHE A C 1
ATOM 798 O O . PHE A 1 103 ? 8.948 -0.769 28.582 1.00 86.88 103 PHE A O 1
ATOM 805 N N . ASN A 1 104 ? 7.686 -1.420 30.319 1.00 85.75 104 ASN A N 1
ATOM 806 C CA . ASN A 1 104 ? 8.381 -0.596 31.309 1.00 85.75 104 ASN A CA 1
ATOM 807 C C . ASN A 1 104 ? 9.744 -1.175 31.768 1.00 85.75 104 ASN A C 1
ATOM 809 O O . ASN A 1 104 ? 10.422 -0.592 32.613 1.00 85.75 104 ASN A O 1
ATOM 813 N N . LYS A 1 105 ? 10.162 -2.344 31.257 1.00 85.44 105 LYS A N 1
ATOM 814 C CA . LYS A 1 105 ? 11.480 -2.931 31.562 1.00 85.44 105 LYS A CA 1
ATOM 815 C C . LYS A 1 105 ? 12.578 -2.329 30.672 1.00 85.44 105 LYS A C 1
ATOM 817 O O . LYS A 1 105 ? 12.284 -1.929 29.548 1.00 85.44 105 LYS A O 1
ATOM 822 N N . PRO A 1 106 ? 13.854 -2.316 31.110 1.00 80.50 106 PRO A N 1
ATOM 823 C CA . PRO A 1 106 ? 14.974 -1.931 30.251 1.00 80.50 106 PRO A CA 1
ATOM 824 C C . PRO A 1 106 ? 15.052 -2.811 28.996 1.00 80.50 106 PRO A C 1
ATOM 826 O O . PRO A 1 106 ? 14.943 -4.032 29.096 1.00 80.50 106 PRO A O 1
ATOM 829 N N . ASN A 1 107 ? 15.284 -2.195 27.832 1.00 77.44 107 ASN A N 1
ATOM 830 C CA . ASN A 1 107 ? 15.333 -2.860 26.521 1.00 77.44 107 ASN A CA 1
ATOM 831 C C . ASN A 1 107 ? 14.100 -3.736 26.231 1.00 77.44 107 ASN A C 1
ATOM 833 O O . ASN A 1 107 ? 14.241 -4.937 25.974 1.00 77.44 107 ASN A O 1
ATOM 837 N N . PRO A 1 108 ? 12.886 -3.160 26.262 1.00 77.94 108 PRO A N 1
ATOM 838 C CA . PRO A 1 108 ? 11.697 -3.931 25.965 1.00 77.94 108 PRO A CA 1
ATOM 839 C C . PRO A 1 108 ? 11.727 -4.383 24.495 1.00 77.94 108 PRO A C 1
ATOM 841 O O . PRO A 1 108 ? 12.369 -3.739 23.652 1.00 77.94 108 PRO A O 1
ATOM 844 N N . PRO A 1 109 ? 11.025 -5.473 24.144 1.00 74.62 109 PRO A N 1
ATOM 845 C CA . PRO A 1 109 ? 10.853 -5.860 22.753 1.00 74.62 109 PRO A CA 1
ATOM 846 C C . PRO A 1 109 ? 10.326 -4.672 21.943 1.00 74.62 109 PRO A C 1
ATOM 848 O O . PRO A 1 109 ? 9.390 -3.991 22.368 1.00 74.62 109 PRO A O 1
ATOM 851 N N . LYS A 1 110 ? 10.915 -4.419 20.770 1.00 65.56 110 LYS A N 1
ATOM 852 C CA . LYS A 1 110 ? 10.433 -3.374 19.862 1.00 65.56 110 LYS A CA 1
ATOM 853 C C . LYS A 1 110 ? 9.054 -3.793 19.342 1.00 65.56 110 LYS A C 1
ATOM 855 O O . LYS A 1 110 ? 8.980 -4.656 18.479 1.00 65.56 110 LYS A O 1
ATOM 860 N N . ILE A 1 111 ? 8.019 -3.220 19.964 1.00 59.50 111 ILE A N 1
ATOM 861 C CA . ILE A 1 111 ? 6.586 -3.158 19.622 1.00 59.50 111 ILE A CA 1
ATOM 862 C C . ILE A 1 111 ? 6.035 -4.399 18.903 1.00 59.50 111 ILE A C 1
ATOM 864 O O . ILE A 1 111 ? 6.326 -4.595 17.733 1.00 59.50 111 ILE A O 1
ATOM 868 N N . HIS A 1 112 ? 5.190 -5.180 19.594 1.00 53.69 112 HIS A N 1
ATOM 869 C CA . HIS A 1 112 ? 4.220 -6.182 19.099 1.00 53.69 112 HIS A CA 1
ATOM 870 C C . HIS A 1 112 ? 4.291 -6.585 17.608 1.00 53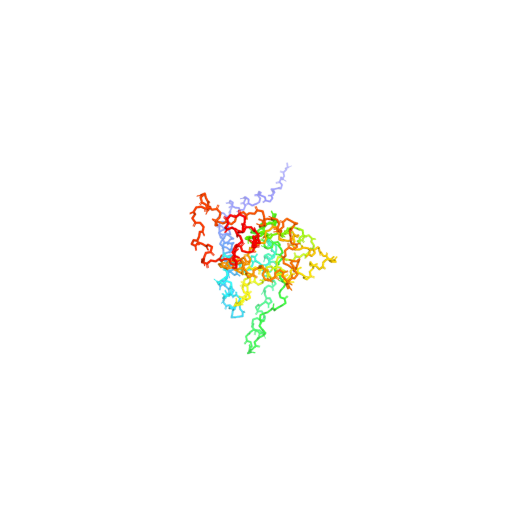.69 112 HIS A C 1
ATOM 872 O O . HIS A 1 112 ? 3.287 -6.515 16.899 1.00 53.69 112 HIS A O 1
ATOM 878 N N . ALA A 1 113 ? 5.444 -7.054 17.123 1.00 45.19 113 ALA A N 1
ATOM 879 C CA . ALA A 1 113 ? 5.683 -7.339 15.702 1.00 45.19 113 ALA A CA 1
ATOM 880 C C . ALA A 1 113 ? 4.826 -8.494 15.137 1.00 45.19 113 ALA A C 1
ATOM 882 O O . ALA A 1 113 ? 4.986 -8.898 13.991 1.00 45.19 113 ALA A O 1
ATOM 883 N N . THR A 1 114 ? 3.919 -9.036 15.947 1.00 45.31 114 THR A N 1
ATOM 884 C CA . THR A 1 114 ? 2.945 -10.073 15.610 1.00 45.31 114 THR A CA 1
ATOM 885 C C . THR A 1 114 ? 1.526 -9.538 15.406 1.00 45.31 114 THR A C 1
ATOM 887 O O . THR A 1 114 ? 0.619 -10.329 15.148 1.00 45.31 114 THR A O 1
ATOM 890 N N . GLN A 1 115 ? 1.299 -8.224 15.523 1.00 54.66 115 GLN A N 1
ATOM 891 C CA . GLN A 1 115 ? -0.001 -7.621 15.227 1.00 54.66 115 GLN A CA 1
ATOM 892 C C . GLN A 1 115 ? -0.342 -7.879 13.756 1.00 54.66 115 GLN A C 1
ATOM 894 O O . GLN A 1 115 ? 0.401 -7.487 12.856 1.00 54.66 115 GLN A O 1
ATOM 899 N N . LYS A 1 116 ? -1.455 -8.597 13.548 1.00 61.19 116 LYS A N 1
ATOM 900 C CA . LYS A 1 116 ? -2.035 -8.887 12.235 1.00 61.19 116 LYS A CA 1
ATOM 901 C C . LYS A 1 116 ? -2.024 -7.616 11.396 1.00 61.19 116 LYS A C 1
ATOM 903 O O . LYS A 1 116 ? -2.444 -6.560 11.869 1.00 61.19 116 LYS A O 1
ATOM 908 N N . GLU A 1 117 ? -1.547 -7.740 10.163 1.00 75.50 117 GLU A N 1
ATOM 909 C CA . GLU A 1 117 ? -1.664 -6.665 9.187 1.00 75.50 117 GLU A CA 1
ATOM 910 C C . GLU A 1 117 ? -3.122 -6.166 9.135 1.00 75.50 117 GLU A C 1
ATOM 912 O O . GLU A 1 117 ? -4.043 -6.977 9.314 1.00 75.50 117 GLU A O 1
ATOM 917 N N . PRO A 1 118 ? -3.349 -4.854 8.927 1.00 85.75 118 PRO A N 1
ATOM 918 C CA . PRO A 1 118 ? -4.689 -4.317 8.742 1.00 85.75 118 PRO A CA 1
ATOM 919 C C . PRO A 1 118 ? -5.479 -5.137 7.727 1.00 85.75 118 PRO A C 1
ATOM 921 O O . PRO A 1 118 ? -4.960 -5.509 6.674 1.00 85.75 118 PRO A O 1
ATOM 924 N N . VAL A 1 119 ? -6.743 -5.403 8.044 1.00 89.12 119 VAL A N 1
ATOM 925 C CA . VAL A 1 119 ? -7.636 -6.121 7.134 1.00 89.12 119 VAL A CA 1
ATOM 926 C C . VAL A 1 119 ? -8.025 -5.226 5.956 1.00 89.12 119 VAL A C 1
ATOM 928 O O . VAL A 1 119 ? -8.082 -3.999 6.089 1.00 89.12 119 VAL A O 1
ATOM 931 N N . ASN A 1 120 ? -8.336 -5.825 4.806 1.00 90.06 120 ASN A N 1
ATOM 932 C CA . ASN A 1 120 ? -8.705 -5.069 3.607 1.00 90.06 120 ASN A CA 1
ATOM 933 C C . ASN A 1 120 ? -9.921 -4.163 3.854 1.00 90.06 120 ASN A C 1
ATOM 935 O O . ASN A 1 120 ? -9.960 -3.042 3.354 1.00 90.06 120 ASN A O 1
ATOM 939 N N . GLU A 1 121 ? -10.874 -4.585 4.684 1.00 90.25 121 GLU A N 1
ATOM 940 C CA . GLU A 1 121 ? -12.073 -3.819 5.041 1.00 90.25 121 GLU A CA 1
ATOM 941 C C . GLU A 1 121 ? -11.739 -2.482 5.712 1.00 90.25 121 GLU A C 1
ATOM 943 O O . GLU A 1 121 ? -12.448 -1.500 5.498 1.00 90.25 121 GLU A O 1
ATOM 948 N N . ALA A 1 122 ? -10.644 -2.413 6.476 1.00 90.06 122 ALA A N 1
ATOM 949 C CA . ALA A 1 122 ? -10.191 -1.169 7.093 1.00 90.06 122 ALA A CA 1
ATOM 950 C C . ALA A 1 122 ? -9.745 -0.159 6.024 1.00 90.06 122 ALA A C 1
ATOM 952 O O . ALA A 1 122 ? -10.098 1.018 6.078 1.00 90.06 122 ALA A O 1
ATOM 953 N N . CYS A 1 123 ? -9.052 -0.630 4.981 1.00 90.12 123 CYS A N 1
ATOM 954 C CA . CYS A 1 123 ? -8.727 0.196 3.819 1.00 90.12 123 CYS A CA 1
ATOM 955 C C . CYS A 1 123 ? -9.994 0.594 3.044 1.00 90.12 123 CYS A C 1
ATOM 957 O O . CYS A 1 123 ? -10.101 1.729 2.581 1.00 90.12 123 CYS A O 1
ATOM 959 N N . GLY A 1 124 ? -10.957 -0.325 2.930 1.00 89.75 124 GLY A N 1
ATOM 960 C CA . GLY A 1 124 ? -12.215 -0.160 2.194 1.00 89.75 124 GLY A CA 1
ATOM 961 C C . GLY A 1 124 ? -13.178 0.856 2.794 1.00 89.75 124 GLY A C 1
ATOM 962 O O . GLY A 1 124 ? -14.033 1.375 2.081 1.00 89.75 124 GLY A O 1
ATOM 963 N N . GLY A 1 125 ? -13.005 1.197 4.074 1.00 88.94 125 GLY A N 1
ATOM 964 C CA . GLY A 1 125 ? -13.749 2.281 4.715 1.00 88.94 125 GLY A CA 1
ATOM 965 C C . GLY A 1 125 ? -13.515 3.646 4.056 1.00 88.94 125 GLY A C 1
ATOM 966 O O . GLY A 1 125 ? -14.409 4.488 4.080 1.00 88.94 125 GLY A O 1
ATOM 967 N N . CYS A 1 126 ? -12.349 3.843 3.427 1.00 88.56 126 CYS A N 1
ATOM 968 C CA . CYS A 1 126 ? -11.976 5.103 2.775 1.00 88.56 126 CYS A CA 1
ATOM 969 C C . CYS A 1 126 ? -11.564 4.941 1.299 1.00 88.56 126 CYS A C 1
ATOM 971 O O . CYS A 1 126 ? -11.724 5.871 0.509 1.00 88.56 126 CYS A O 1
ATOM 973 N N . HIS A 1 127 ? -11.024 3.786 0.895 1.00 87.44 127 HIS A N 1
ATOM 974 C CA . HIS A 1 127 ? -10.531 3.538 -0.460 1.00 87.44 127 HIS A CA 1
ATOM 975 C C . HIS A 1 127 ? -11.437 2.587 -1.244 1.00 87.44 127 HIS A C 1
ATOM 977 O O . HIS A 1 127 ? -11.648 1.446 -0.851 1.00 87.44 127 HIS A O 1
ATOM 983 N N . SER A 1 128 ? -11.874 3.013 -2.432 1.00 85.25 128 SER A N 1
ATOM 984 C CA . SER A 1 128 ? -12.548 2.122 -3.383 1.00 85.25 128 SER A CA 1
ATOM 985 C C . SER A 1 128 ? -11.570 1.134 -4.031 1.00 85.25 128 SER A C 1
ATOM 987 O O . SER A 1 128 ? -10.461 1.505 -4.438 1.00 85.25 128 SER A O 1
ATOM 989 N N . PHE A 1 129 ? -12.015 -0.117 -4.174 1.00 80.56 129 PHE A N 1
ATOM 990 C CA . PHE A 1 129 ? -11.259 -1.214 -4.789 1.00 80.56 129 PHE A CA 1
ATOM 991 C C . PHE A 1 129 ? -11.540 -1.406 -6.282 1.00 80.56 129 PHE A C 1
ATOM 993 O O . PHE A 1 129 ? -10.837 -2.165 -6.949 1.00 80.56 129 PHE A O 1
ATOM 1000 N N . ASN A 1 130 ? -12.519 -0.687 -6.834 1.00 73.69 130 ASN A N 1
ATOM 1001 C CA . ASN A 1 130 ? -12.896 -0.765 -8.249 1.00 73.69 130 ASN A CA 1
ATOM 1002 C C . ASN A 1 130 ? -11.981 0.095 -9.137 1.00 73.69 130 ASN A C 1
ATOM 1004 O O . ASN A 1 130 ? -12.454 0.855 -9.978 1.00 73.69 130 ASN A O 1
ATOM 1008 N N . ARG A 1 131 ? -10.662 0.014 -8.930 1.00 67.56 131 ARG A N 1
ATOM 1009 C CA . ARG A 1 131 ? -9.668 0.717 -9.749 1.00 67.56 131 ARG A CA 1
ATOM 1010 C C . ARG A 1 131 ? -8.764 -0.277 -10.474 1.00 67.56 131 ARG A C 1
ATOM 1012 O O . ARG A 1 131 ? -8.177 -1.165 -9.857 1.00 67.56 131 ARG A O 1
ATOM 1019 N N . GLU A 1 132 ? -8.637 -0.090 -11.783 1.00 61.59 132 GLU A N 1
ATOM 1020 C CA . GLU A 1 132 ? -7.721 -0.859 -12.638 1.00 61.59 132 GLU A CA 1
ATOM 1021 C C . GLU A 1 132 ? -6.360 -0.160 -12.797 1.00 61.59 132 GLU A C 1
ATOM 1023 O O . GLU A 1 132 ? -5.331 -0.811 -12.969 1.00 61.59 132 GLU A O 1
ATOM 1028 N N . MET A 1 133 ? -6.330 1.171 -12.668 1.00 52.75 133 MET A N 1
ATOM 1029 C CA . MET A 1 133 ? -5.122 1.980 -12.836 1.00 52.75 133 MET A CA 1
ATOM 1030 C C . MET A 1 133 ? -4.606 2.501 -11.492 1.00 52.75 133 MET A C 1
ATOM 1032 O O . MET A 1 133 ? -5.301 3.227 -10.779 1.00 52.75 133 MET A O 1
ATOM 1036 N N . ALA A 1 134 ? -3.361 2.157 -11.155 1.00 54.66 134 ALA A N 1
ATOM 1037 C CA . ALA A 1 134 ? -2.634 2.795 -10.062 1.00 54.66 134 ALA A CA 1
ATOM 1038 C C . ALA A 1 134 ? -2.060 4.148 -10.526 1.00 54.66 134 ALA A C 1
ATOM 1040 O O . ALA A 1 134 ? -1.684 4.318 -11.687 1.00 54.66 134 ALA A O 1
ATOM 1041 N N . PHE A 1 135 ? -1.997 5.124 -9.617 1.00 49.69 135 PHE A N 1
ATOM 1042 C CA . PHE A 1 135 ? -1.545 6.487 -9.902 1.00 49.69 135 PHE A CA 1
ATOM 1043 C C . PHE A 1 135 ? -0.150 6.525 -10.557 1.00 49.69 135 PHE A C 1
ATOM 1045 O O . PHE A 1 135 ? 0.864 6.223 -9.927 1.00 49.69 135 PHE A O 1
ATOM 1052 N N . GLY A 1 136 ? -0.116 6.989 -11.811 1.00 53.66 136 GLY A N 1
ATOM 1053 C CA . GLY A 1 136 ? 1.087 7.406 -12.532 1.00 53.66 136 GLY A CA 1
ATOM 1054 C C . GLY A 1 136 ? 1.765 6.312 -13.360 1.00 53.66 136 GLY A C 1
ATOM 1055 O O . GLY A 1 136 ? 2.495 5.484 -12.828 1.00 53.66 136 GLY A O 1
ATOM 1056 N N . GLY A 1 137 ? 1.632 6.409 -14.688 1.00 58.22 137 GLY A N 1
ATOM 1057 C CA . GLY A 1 137 ? 2.596 5.805 -15.616 1.00 58.22 137 GLY A CA 1
ATOM 1058 C C . GLY A 1 137 ? 2.236 4.437 -16.191 1.00 58.22 137 GLY A C 1
ATOM 1059 O O . GLY A 1 137 ? 3.135 3.628 -16.366 1.00 58.22 137 GLY A O 1
ATOM 1060 N N . GLY A 1 138 ? 0.959 4.183 -16.502 1.00 72.38 138 GLY A N 1
ATOM 1061 C CA . GLY A 1 138 ? 0.564 3.019 -17.305 1.00 72.38 138 GLY A CA 1
ATOM 1062 C C . GLY A 1 138 ? 0.855 1.675 -16.647 1.00 72.38 138 GLY A C 1
ATOM 1063 O O . GLY A 1 138 ? 1.368 0.778 -17.307 1.00 72.38 138 GLY A O 1
ATOM 1064 N N . LEU A 1 139 ? 0.563 1.552 -15.351 1.00 80.56 139 LEU A N 1
ATOM 1065 C CA . LEU A 1 139 ? 0.602 0.282 -14.635 1.00 80.56 139 LEU A CA 1
ATOM 1066 C C . LEU A 1 139 ? -0.834 -0.226 -14.418 1.00 80.56 139 LEU A C 1
ATOM 1068 O O . LEU A 1 139 ? -1.629 0.420 -13.734 1.00 80.56 139 LEU A O 1
ATOM 1072 N N . ASN A 1 140 ? -1.149 -1.368 -15.016 1.00 85.00 140 ASN A N 1
ATOM 1073 C CA . ASN A 1 140 ? -2.376 -2.129 -14.859 1.00 85.00 140 ASN A CA 1
ATOM 1074 C C . ASN A 1 140 ? -2.244 -3.064 -13.655 1.00 85.00 140 ASN A C 1
ATOM 1076 O O . ASN A 1 140 ? -1.517 -4.056 -13.699 1.00 85.00 140 ASN A O 1
ATOM 1080 N N . VAL A 1 141 ? -2.942 -2.718 -12.574 1.00 87.56 141 VAL A N 1
ATOM 1081 C CA . VAL A 1 141 ? -3.021 -3.527 -11.353 1.00 87.56 141 VAL A CA 1
ATOM 1082 C C . VAL A 1 141 ? -4.495 -3.606 -10.959 1.00 87.56 141 VAL A C 1
ATOM 1084 O O . VAL A 1 141 ? -4.975 -2.756 -10.199 1.00 87.56 141 VAL A O 1
ATOM 1087 N N . PRO A 1 142 ? -5.243 -4.593 -11.479 1.00 87.56 142 PRO A N 1
ATOM 1088 C CA . PRO A 1 142 ? -6.650 -4.767 -11.142 1.00 87.56 142 PRO A CA 1
ATOM 1089 C C . PRO A 1 142 ? -6.770 -5.213 -9.681 1.00 87.56 142 PRO A C 1
ATOM 1091 O O . PRO A 1 142 ? -6.596 -6.390 -9.361 1.00 87.56 142 PRO A O 1
ATOM 1094 N N . HIS A 1 143 ? -7.032 -4.266 -8.773 1.00 89.81 143 HIS A N 1
ATOM 1095 C CA . HIS A 1 143 ? -7.001 -4.519 -7.325 1.00 89.81 143 HIS A CA 1
ATOM 1096 C C . HIS A 1 143 ? -8.023 -5.583 -6.916 1.00 89.81 143 HIS A C 1
ATOM 1098 O O . HIS A 1 143 ? -7.707 -6.441 -6.100 1.00 89.81 143 HIS A O 1
ATOM 1104 N N . LYS A 1 144 ? -9.211 -5.573 -7.537 1.00 88.56 144 LYS A N 1
ATOM 1105 C CA . LYS A 1 144 ? -10.262 -6.571 -7.308 1.00 88.56 144 LYS A CA 1
ATOM 1106 C C . LYS A 1 144 ? -9.754 -8.002 -7.502 1.00 88.56 144 LYS A C 1
ATOM 1108 O O . LYS A 1 144 ? -9.916 -8.812 -6.600 1.00 88.56 144 LYS A O 1
ATOM 1113 N N . LEU A 1 145 ? -9.076 -8.281 -8.619 1.00 89.12 145 LEU A N 1
ATOM 1114 C CA . LEU A 1 145 ? -8.546 -9.620 -8.896 1.00 89.12 145 LEU A CA 1
ATOM 1115 C C . LEU A 1 145 ? -7.517 -10.039 -7.841 1.00 89.12 145 LEU A C 1
ATOM 1117 O O . LEU A 1 145 ? -7.561 -11.162 -7.360 1.00 89.12 145 LEU A O 1
ATOM 1121 N N . HIS A 1 146 ? -6.628 -9.133 -7.430 1.00 90.88 146 HIS A N 1
ATOM 1122 C CA . HIS A 1 146 ? -5.619 -9.432 -6.408 1.00 90.88 146 HIS A CA 1
ATOM 1123 C C . HIS A 1 146 ? -6.248 -9.701 -5.032 1.00 90.88 146 HIS A C 1
ATOM 1125 O O . HIS A 1 146 ? -5.842 -10.633 -4.343 1.00 90.88 146 HIS A O 1
ATOM 1131 N N . ILE A 1 147 ? -7.266 -8.926 -4.651 1.00 90.75 147 ILE A N 1
ATOM 1132 C CA . ILE A 1 147 ? -8.009 -9.122 -3.399 1.00 90.75 147 ILE A CA 1
ATOM 1133 C C . ILE A 1 147 ? -8.781 -10.451 -3.428 1.00 90.75 147 ILE A C 1
ATOM 1135 O O . ILE A 1 147 ? -8.780 -11.173 -2.436 1.00 90.75 147 ILE A O 1
ATOM 1139 N N . GLU A 1 148 ? -9.389 -10.813 -4.562 1.00 91.25 148 GLU A N 1
ATOM 1140 C CA . GLU A 1 148 ? -10.081 -12.100 -4.749 1.00 91.25 148 GLU A CA 1
ATOM 1141 C C . GLU A 1 148 ? -9.127 -13.304 -4.683 1.00 91.25 148 GLU A C 1
ATOM 1143 O O . GLU A 1 148 ? -9.543 -14.386 -4.281 1.00 91.25 148 GLU A O 1
ATOM 1148 N N . GLN A 1 149 ? -7.837 -13.118 -4.994 1.00 92.31 149 GLN A N 1
ATOM 1149 C CA . GLN A 1 149 ? -6.785 -14.115 -4.736 1.00 92.31 149 GLN A CA 1
ATOM 1150 C C . GLN A 1 149 ? -6.340 -14.170 -3.259 1.00 92.31 149 GLN A C 1
ATOM 1152 O O . GLN A 1 149 ? -5.388 -14.873 -2.925 1.00 92.31 149 GLN A O 1
ATOM 1157 N N . GLY A 1 150 ? -7.001 -13.432 -2.362 1.00 91.00 150 GLY A N 1
ATOM 1158 C CA . GLY A 1 150 ? -6.704 -13.414 -0.929 1.00 91.00 150 GLY A CA 1
ATOM 1159 C C . GLY A 1 150 ? -5.529 -12.516 -0.536 1.00 91.00 150 GLY A C 1
ATOM 1160 O O . GLY A 1 150 ? -5.032 -12.629 0.584 1.00 91.00 150 GLY A O 1
ATOM 1161 N N . LEU A 1 151 ? -5.066 -11.630 -1.425 1.00 91.38 151 LEU A N 1
ATOM 1162 C CA . LEU A 1 151 ? -3.969 -10.714 -1.113 1.00 91.38 151 LEU A CA 1
ATOM 1163 C C . LEU A 1 151 ? -4.455 -9.523 -0.277 1.00 91.38 151 LEU A C 1
ATOM 1165 O O . LEU A 1 151 ? -5.514 -8.938 -0.528 1.00 91.38 151 LEU A O 1
ATOM 1169 N N . SER A 1 152 ? -3.640 -9.136 0.706 1.00 89.94 152 SER A N 1
ATOM 1170 C CA . SER A 1 152 ? -3.880 -7.940 1.510 1.00 89.94 152 SER A CA 1
ATOM 1171 C C . SER A 1 152 ? -3.391 -6.686 0.782 1.00 89.94 152 SER A C 1
ATOM 1173 O O . SER A 1 152 ? -2.398 -6.716 0.049 1.00 89.94 152 SER A O 1
ATOM 1175 N N . CYS A 1 153 ? -4.022 -5.542 1.042 1.00 88.25 153 CYS A N 1
ATOM 1176 C CA . CYS A 1 153 ? -3.543 -4.228 0.612 1.00 88.25 153 CYS A CA 1
ATOM 1177 C C . CYS A 1 153 ? -2.063 -4.017 0.978 1.00 88.25 153 CYS A C 1
ATOM 1179 O O . CYS A 1 153 ? -1.282 -3.504 0.172 1.00 88.25 153 CYS A O 1
ATOM 1181 N N . THR A 1 154 ? -1.673 -4.447 2.181 1.00 86.94 154 THR A N 1
ATOM 1182 C CA . THR A 1 154 ? -0.318 -4.326 2.743 1.00 86.94 154 THR A CA 1
ATOM 1183 C C . THR A 1 154 ? 0.711 -5.236 2.083 1.00 86.94 154 THR A C 1
ATOM 1185 O O . THR A 1 154 ? 1.903 -4.950 2.184 1.00 86.94 154 THR A O 1
ATOM 1188 N N . THR A 1 155 ? 0.284 -6.262 1.335 1.00 88.25 155 THR A N 1
ATOM 1189 C CA . THR A 1 155 ? 1.190 -7.115 0.551 1.00 88.25 155 THR A CA 1
ATOM 1190 C C . THR A 1 155 ? 1.973 -6.290 -0.472 1.00 88.25 155 THR A C 1
ATOM 1192 O O . THR A 1 155 ? 3.176 -6.487 -0.648 1.00 88.25 155 THR A O 1
ATOM 1195 N N . CYS A 1 156 ? 1.302 -5.330 -1.117 1.00 86.31 156 CYS A N 1
ATOM 1196 C CA . CYS A 1 156 ? 1.917 -4.426 -2.088 1.00 86.31 156 CYS A CA 1
ATOM 1197 C C . CYS A 1 156 ? 2.199 -3.047 -1.483 1.00 86.31 156 CYS A C 1
ATOM 1199 O O . CYS A 1 156 ? 3.298 -2.513 -1.641 1.00 86.31 156 CYS A O 1
ATOM 1201 N N . HIS A 1 157 ? 1.231 -2.472 -0.766 1.00 85.62 157 HIS A N 1
ATOM 1202 C CA . HIS A 1 157 ? 1.385 -1.209 -0.047 1.00 85.62 157 HIS A CA 1
ATOM 1203 C C . HIS A 1 157 ? 2.026 -1.455 1.324 1.00 85.62 157 HIS A C 1
ATOM 1205 O O . HIS A 1 157 ? 1.428 -1.211 2.368 1.00 85.62 157 HIS A O 1
ATOM 1211 N N . ALA A 1 158 ? 3.248 -1.981 1.323 1.00 80.94 158 ALA A N 1
ATOM 1212 C CA . ALA A 1 158 ? 3.973 -2.261 2.552 1.00 80.94 158 ALA A CA 1
ATOM 1213 C C . ALA A 1 158 ? 4.282 -0.961 3.315 1.00 80.94 158 ALA A C 1
ATOM 1215 O O . ALA A 1 158 ? 4.623 0.059 2.716 1.00 80.94 158 ALA A O 1
ATOM 1216 N N . ARG A 1 159 ? 4.195 -1.016 4.651 1.00 80.06 159 ARG A N 1
ATOM 1217 C CA . ARG A 1 159 ? 4.594 0.077 5.561 1.00 80.06 159 ARG A CA 1
ATOM 1218 C C . ARG A 1 159 ? 3.967 1.443 5.228 1.00 80.06 159 ARG A C 1
ATOM 1220 O O . ARG A 1 159 ? 4.627 2.473 5.329 1.00 80.06 159 ARG A O 1
ATOM 1227 N N . VAL A 1 160 ? 2.669 1.451 4.899 1.00 82.62 160 VAL A N 1
ATOM 1228 C CA . VAL A 1 160 ? 1.876 2.659 4.569 1.00 82.62 160 VAL A CA 1
ATOM 1229 C C . VAL A 1 160 ? 2.070 3.803 5.572 1.00 82.62 160 VAL A C 1
ATOM 1231 O O . VAL A 1 160 ? 2.143 4.969 5.184 1.00 82.62 160 VAL A O 1
ATOM 1234 N N . VAL A 1 161 ? 2.132 3.458 6.861 1.00 86.38 161 VAL A N 1
ATOM 1235 C CA . VAL A 1 161 ? 2.214 4.408 7.978 1.00 86.38 161 VAL A CA 1
ATOM 1236 C C . VAL A 1 161 ? 3.540 4.259 8.724 1.00 86.38 161 VAL A C 1
ATOM 1238 O O . VAL A 1 161 ? 4.237 5.243 8.938 1.00 86.38 161 VAL A O 1
ATOM 1241 N N . HIS A 1 162 ? 3.934 3.027 9.054 1.00 86.44 162 HIS A N 1
ATOM 1242 C CA . HIS A 1 162 ? 5.092 2.736 9.910 1.00 86.44 162 HIS A CA 1
ATOM 1243 C C . HIS A 1 162 ? 6.400 2.460 9.139 1.00 86.44 162 HIS A C 1
ATOM 1245 O O . HIS A 1 162 ? 7.189 1.602 9.529 1.00 86.44 162 HIS A O 1
ATOM 1251 N N . GLY A 1 163 ? 6.629 3.153 8.018 1.00 74.56 163 GLY A N 1
ATOM 1252 C CA . GLY A 1 163 ? 7.873 3.064 7.239 1.00 74.56 163 GLY A CA 1
ATOM 1253 C C . GLY A 1 163 ? 8.953 4.043 7.715 1.00 74.56 163 GLY A C 1
ATOM 1254 O O . GLY A 1 163 ? 8.654 5.199 8.023 1.00 74.56 163 GLY A O 1
ATOM 1255 N N . LEU A 1 164 ? 10.218 3.608 7.737 1.00 63.84 164 LEU A N 1
ATOM 1256 C CA . LEU A 1 164 ? 11.378 4.439 8.091 1.00 63.84 164 LEU A CA 1
ATOM 1257 C C . LEU A 1 164 ? 12.273 4.688 6.867 1.00 63.84 164 LEU A C 1
ATOM 1259 O O . LEU A 1 164 ? 12.498 3.785 6.070 1.00 63.84 164 LEU A O 1
ATOM 1263 N N . GLY A 1 165 ? 12.810 5.905 6.722 1.00 65.50 165 GLY A N 1
ATOM 1264 C CA . GLY A 1 165 ? 13.743 6.248 5.636 1.00 65.50 165 GLY A CA 1
ATOM 1265 C C . GLY A 1 165 ? 13.208 5.911 4.236 1.00 65.50 165 GLY A C 1
ATOM 1266 O O . GLY A 1 165 ? 12.057 6.220 3.916 1.00 65.50 165 GLY A O 1
ATOM 1267 N N . ASP A 1 166 ? 14.028 5.233 3.431 1.00 56.88 166 ASP A N 1
ATOM 1268 C CA . ASP A 1 166 ? 13.681 4.759 2.080 1.00 56.88 166 ASP A CA 1
ATOM 1269 C C . ASP A 1 166 ? 12.605 3.653 2.077 1.00 56.88 166 ASP A C 1
ATOM 1271 O O . ASP A 1 166 ? 12.046 3.320 1.030 1.00 56.88 166 ASP A O 1
ATOM 1275 N N . GLU A 1 167 ? 12.258 3.100 3.247 1.00 58.66 167 GLU A N 1
ATOM 1276 C CA . GLU A 1 167 ? 11.157 2.145 3.409 1.00 58.66 167 GLU A CA 1
ATOM 1277 C C . GLU A 1 167 ? 9.779 2.807 3.503 1.00 58.66 167 GLU A C 1
ATOM 1279 O O . GLU A 1 167 ? 8.777 2.093 3.572 1.00 58.66 167 GLU A O 1
ATOM 1284 N N . LYS A 1 168 ? 9.687 4.147 3.460 1.00 60.97 168 LYS A N 1
ATOM 1285 C CA . LYS A 1 168 ? 8.423 4.886 3.248 1.00 60.97 168 LYS A CA 1
ATOM 1286 C C . LYS A 1 168 ? 7.890 4.678 1.822 1.00 60.97 168 LYS A C 1
ATOM 1288 O O . LYS A 1 168 ? 7.490 5.633 1.154 1.00 60.97 168 LYS A O 1
ATOM 1293 N N . ALA A 1 169 ? 7.955 3.446 1.318 1.00 55.16 169 ALA A N 1
ATOM 1294 C CA . ALA A 1 169 ? 7.740 3.078 -0.065 1.00 55.16 169 ALA A CA 1
ATOM 1295 C C . ALA A 1 169 ? 6.320 3.463 -0.492 1.00 55.16 169 ALA A C 1
ATOM 1297 O O . ALA A 1 169 ? 5.350 2.740 -0.294 1.00 55.16 169 ALA A O 1
ATOM 1298 N N . ARG A 1 170 ? 6.207 4.628 -1.136 1.00 62.28 170 ARG A N 1
ATOM 1299 C CA . ARG A 1 170 ? 4.957 5.124 -1.730 1.00 62.28 170 ARG A CA 1
ATOM 1300 C C . ARG A 1 170 ? 4.513 4.271 -2.925 1.00 62.28 170 ARG A C 1
ATOM 1302 O O . ARG A 1 170 ? 3.402 4.448 -3.416 1.00 62.28 170 ARG A O 1
ATOM 1309 N N . LYS A 1 171 ? 5.388 3.387 -3.422 1.00 73.31 171 LYS A N 1
ATOM 1310 C CA . LYS A 1 171 ? 5.173 2.523 -4.587 1.00 73.31 171 LYS A CA 1
ATOM 1311 C C . LYS A 1 171 ? 5.745 1.121 -4.326 1.00 73.31 171 LYS A C 1
ATOM 1313 O O . LYS A 1 171 ? 6.868 1.038 -3.824 1.00 73.31 171 LYS A O 1
ATOM 1318 N N . PRO A 1 172 ? 5.024 0.044 -4.686 1.00 79.56 172 PRO A N 1
ATOM 1319 C CA . PRO A 1 172 ? 5.554 -1.314 -4.621 1.00 79.56 172 PRO A CA 1
ATOM 1320 C C . PRO A 1 172 ? 6.801 -1.465 -5.501 1.00 79.56 172 PRO A C 1
ATOM 1322 O O . PRO A 1 172 ? 6.886 -0.875 -6.582 1.00 79.56 172 PRO A O 1
ATOM 1325 N N . LYS A 1 173 ? 7.763 -2.276 -5.054 1.00 81.81 173 LYS A N 1
ATOM 1326 C CA . LYS A 1 173 ? 8.894 -2.687 -5.893 1.00 81.81 173 LYS A CA 1
ATOM 1327 C C . LYS A 1 173 ? 8.419 -3.726 -6.907 1.00 81.81 173 LYS A C 1
ATOM 1329 O O . LYS A 1 173 ? 7.571 -4.551 -6.580 1.00 81.81 173 LYS A O 1
ATOM 1334 N N . MET A 1 174 ? 9.021 -3.739 -8.097 1.00 84.69 174 MET A N 1
ATOM 1335 C CA . MET A 1 174 ? 8.741 -4.767 -9.110 1.00 84.69 174 MET A CA 1
ATOM 1336 C C . MET A 1 174 ? 8.955 -6.181 -8.560 1.00 84.69 174 MET A C 1
ATOM 1338 O O . MET A 1 174 ? 8.163 -7.078 -8.823 1.00 84.69 174 MET A O 1
ATOM 1342 N N . GLU A 1 175 ? 9.982 -6.356 -7.726 1.00 88.25 175 GLU A N 1
ATOM 1343 C CA . GLU A 1 175 ? 10.272 -7.608 -7.026 1.00 88.25 175 GLU A CA 1
ATOM 1344 C C . GLU A 1 175 ? 9.046 -8.175 -6.296 1.00 88.25 175 GLU A C 1
ATOM 1346 O O . GLU A 1 175 ? 8.799 -9.373 -6.369 1.00 88.25 175 GLU A O 1
ATOM 1351 N N . THR A 1 176 ? 8.230 -7.326 -5.656 1.00 89.12 176 THR A N 1
ATOM 1352 C CA . THR A 1 176 ? 6.997 -7.758 -4.985 1.00 89.12 176 THR A CA 1
ATOM 1353 C C . THR A 1 176 ? 6.025 -8.412 -5.963 1.00 89.12 176 THR A C 1
ATOM 1355 O O . THR A 1 176 ? 5.451 -9.446 -5.640 1.00 89.12 176 THR A O 1
ATOM 1358 N N . CYS A 1 177 ? 5.873 -7.849 -7.164 1.00 89.81 177 CYS A N 1
ATOM 1359 C CA . CYS A 1 177 ? 5.009 -8.393 -8.210 1.00 89.81 177 CYS A CA 1
ATOM 1360 C C . CYS A 1 177 ? 5.553 -9.733 -8.726 1.00 89.81 177 CYS A C 1
ATOM 1362 O O . CYS A 1 177 ? 4.815 -10.706 -8.872 1.00 89.81 177 CYS A O 1
ATOM 1364 N N . MET A 1 178 ? 6.866 -9.798 -8.960 1.00 91.25 178 MET A N 1
ATOM 1365 C CA . MET A 1 178 ? 7.532 -10.965 -9.545 1.00 91.25 178 MET A CA 1
ATOM 1366 C C . MET A 1 178 ? 7.561 -12.187 -8.620 1.00 91.25 178 MET A C 1
ATOM 1368 O O . MET A 1 178 ? 7.815 -13.288 -9.096 1.00 91.25 178 MET A O 1
ATOM 1372 N N . LYS A 1 179 ? 7.234 -12.033 -7.327 1.00 92.56 179 LYS A N 1
ATOM 1373 C CA . LYS A 1 179 ? 6.999 -13.172 -6.419 1.00 92.56 179 LYS A CA 1
ATOM 1374 C C . LYS A 1 179 ? 5.893 -14.109 -6.917 1.00 92.56 179 LYS A C 1
ATOM 1376 O O . LYS A 1 179 ? 5.926 -15.290 -6.593 1.00 92.56 179 LYS A O 1
ATOM 1381 N N . CYS A 1 180 ? 4.931 -13.586 -7.681 1.00 94.31 180 CYS A N 1
ATOM 1382 C CA . CYS A 1 180 ? 3.848 -14.368 -8.281 1.00 94.31 180 CYS A CA 1
ATOM 1383 C C . CYS A 1 180 ? 3.807 -14.239 -9.812 1.00 94.31 180 CYS A C 1
ATOM 1385 O O . CYS A 1 180 ? 3.417 -15.175 -10.498 1.00 94.31 180 CYS A O 1
ATOM 1387 N N . HIS A 1 181 ? 4.219 -13.108 -10.383 1.00 92.56 181 HIS A N 1
ATOM 1388 C CA . HIS A 1 181 ? 4.279 -12.914 -11.835 1.00 92.56 181 HIS A CA 1
ATOM 1389 C C . HIS A 1 181 ? 5.547 -13.538 -12.435 1.00 92.56 181 HIS A C 1
ATOM 1391 O O . HIS A 1 181 ? 6.409 -12.842 -12.960 1.00 92.56 181 HIS A O 1
ATOM 1397 N N . ASP A 1 182 ? 5.655 -14.862 -12.354 1.00 92.19 182 ASP A N 1
ATOM 1398 C CA . ASP A 1 182 ? 6.799 -15.673 -12.797 1.00 92.19 182 ASP A CA 1
ATOM 1399 C C . ASP A 1 182 ? 6.521 -16.470 -14.091 1.00 92.19 182 ASP A C 1
ATOM 1401 O O . ASP A 1 182 ? 7.380 -17.200 -14.586 1.00 92.19 182 ASP A O 1
ATOM 1405 N N . GLY A 1 183 ? 5.312 -16.342 -14.649 1.00 90.50 183 GLY A N 1
ATOM 1406 C CA . GLY A 1 183 ? 4.857 -17.063 -15.836 1.00 90.50 183 GLY A CA 1
ATOM 1407 C C . GLY A 1 183 ? 4.271 -18.442 -15.534 1.00 90.50 183 GLY A C 1
ATOM 1408 O O . GLY A 1 183 ? 3.752 -19.074 -16.451 1.00 90.50 183 GLY A O 1
ATOM 1409 N N . LYS A 1 184 ? 4.316 -18.889 -14.273 1.00 92.25 184 LYS A N 1
ATOM 1410 C CA . LYS A 1 184 ? 3.701 -20.130 -13.783 1.00 92.25 184 LYS A CA 1
ATOM 1411 C C . LYS A 1 184 ? 2.482 -19.834 -12.914 1.00 92.25 184 LYS A C 1
ATOM 1413 O O . LYS A 1 184 ? 1.410 -20.365 -13.171 1.00 92.25 184 LYS A O 1
ATOM 1418 N N . THR A 1 185 ? 2.655 -18.981 -11.908 1.00 92.88 185 THR A N 1
ATOM 1419 C CA . THR A 1 185 ? 1.622 -18.601 -10.937 1.00 92.88 185 THR A CA 1
ATOM 1420 C C . THR A 1 185 ? 0.743 -17.484 -11.495 1.00 92.88 185 THR A C 1
ATOM 1422 O O . THR A 1 185 ? -0.480 -17.554 -11.420 1.00 92.88 185 THR A O 1
ATOM 1425 N N . ALA A 1 186 ? 1.357 -16.474 -12.112 1.00 92.44 186 ALA A N 1
ATOM 1426 C CA . ALA A 1 186 ? 0.669 -15.408 -12.830 1.00 92.44 186 ALA A CA 1
ATOM 1427 C C . ALA A 1 186 ? 1.468 -14.981 -14.078 1.00 92.44 186 ALA A C 1
ATOM 1429 O O . ALA A 1 186 ? 2.686 -15.181 -14.137 1.00 92.44 186 ALA A O 1
ATOM 1430 N N . PRO A 1 187 ? 0.822 -14.380 -15.098 1.00 90.62 187 PRO A N 1
ATOM 1431 C CA . PRO A 1 187 ? 1.509 -13.961 -16.317 1.00 90.62 187 PRO A CA 1
ATOM 1432 C C . PRO A 1 187 ? 2.650 -12.968 -16.042 1.00 90.62 187 PRO A C 1
ATOM 1434 O O . PRO A 1 187 ? 2.425 -11.914 -15.457 1.00 90.62 187 PRO A O 1
ATOM 1437 N N . ALA A 1 188 ? 3.860 -13.275 -16.519 1.00 88.75 188 ALA A N 1
ATOM 1438 C CA . ALA A 1 188 ? 5.063 -12.453 -16.317 1.00 88.75 188 ALA A CA 1
ATOM 1439 C C . ALA A 1 188 ? 5.407 -11.519 -17.488 1.00 88.75 188 ALA A C 1
ATOM 1441 O O . ALA A 1 188 ? 6.408 -10.805 -17.450 1.00 88.75 188 ALA A O 1
ATOM 1442 N N . LYS A 1 189 ? 4.624 -11.540 -18.575 1.00 85.62 189 LYS A N 1
ATOM 1443 C CA . LYS A 1 189 ? 4.889 -10.672 -19.730 1.00 85.62 189 LYS A CA 1
ATOM 1444 C C . LYS A 1 189 ? 4.777 -9.213 -19.293 1.00 85.62 189 LYS A C 1
ATOM 1446 O O . LYS A 1 189 ? 3.749 -8.822 -18.748 1.00 85.62 189 LYS A O 1
ATOM 1451 N N . CYS A 1 190 ? 5.788 -8.399 -19.596 1.00 82.75 190 CYS A N 1
ATOM 1452 C CA . CYS A 1 190 ? 5.879 -7.011 -19.132 1.00 82.75 190 CYS A CA 1
ATOM 1453 C C . CYS A 1 190 ? 4.602 -6.204 -19.420 1.00 82.75 190 CYS A C 1
ATOM 1455 O O . CYS A 1 190 ? 4.137 -5.470 -18.555 1.00 82.75 190 CYS A O 1
ATOM 1457 N N . GLY A 1 191 ? 4.004 -6.389 -20.604 1.00 81.12 191 GLY A N 1
ATOM 1458 C CA . GLY A 1 191 ? 2.791 -5.687 -21.044 1.00 81.12 191 GLY A CA 1
ATOM 1459 C C . GLY A 1 191 ? 1.497 -6.062 -20.307 1.00 81.12 191 GLY A C 1
ATOM 1460 O O . GLY A 1 191 ? 0.498 -5.370 -20.463 1.00 81.12 191 GLY A O 1
ATOM 1461 N N . VAL A 1 192 ? 1.496 -7.121 -19.488 1.00 84.56 192 VAL A N 1
ATOM 1462 C CA . VAL A 1 192 ? 0.343 -7.477 -18.633 1.00 84.56 192 VAL A CA 1
ATOM 1463 C C . VAL A 1 192 ? 0.136 -6.408 -17.564 1.00 84.56 192 VAL A C 1
ATOM 1465 O O . VAL A 1 192 ? -0.994 -5.995 -17.299 1.00 84.56 192 VAL A O 1
ATOM 1468 N N . CYS A 1 193 ? 1.246 -5.939 -16.994 1.00 84.25 193 CYS A N 1
ATOM 1469 C CA . CYS A 1 193 ? 1.255 -4.905 -15.972 1.00 84.25 193 CYS A CA 1
ATOM 1470 C C . CYS A 1 193 ? 1.576 -3.536 -16.579 1.00 84.25 193 CYS A C 1
ATOM 1472 O O . CYS A 1 193 ? 0.977 -2.549 -16.190 1.00 84.25 193 CYS A O 1
ATOM 1474 N N . HIS A 1 194 ? 2.488 -3.427 -17.543 1.00 81.56 194 HIS A N 1
ATOM 1475 C CA . HIS A 1 194 ? 2.878 -2.144 -18.131 1.00 81.56 194 HIS A CA 1
ATOM 1476 C C . HIS A 1 194 ? 2.088 -1.830 -19.407 1.00 81.56 194 HIS A C 1
ATOM 1478 O O . HIS A 1 194 ? 2.484 -2.211 -20.504 1.00 81.56 194 HIS A O 1
ATOM 1484 N N . THR A 1 195 ? 1.008 -1.061 -19.275 1.00 77.25 195 THR A N 1
ATOM 1485 C CA . THR A 1 195 ? 0.231 -0.518 -20.404 1.00 77.25 195 THR A CA 1
ATOM 1486 C C . THR A 1 195 ? 0.919 0.666 -21.079 1.00 77.25 195 THR A C 1
ATOM 1488 O O . THR A 1 195 ? 0.666 0.953 -22.248 1.00 77.25 195 THR A O 1
ATOM 1491 N N . LYS A 1 196 ? 1.828 1.347 -20.373 1.00 74.75 196 LYS A N 1
ATOM 1492 C CA . LYS A 1 196 ? 2.718 2.360 -20.948 1.00 74.75 196 LYS A CA 1
ATOM 1493 C C . LYS A 1 196 ? 4.024 2.399 -20.173 1.00 74.75 196 LYS A C 1
ATOM 1495 O O . LYS A 1 196 ? 4.043 2.824 -19.026 1.00 74.75 196 LYS A O 1
ATOM 1500 N N . MET A 1 197 ? 5.127 2.022 -20.808 1.00 70.56 197 MET A N 1
ATOM 1501 C CA . MET A 1 197 ? 6.447 2.175 -20.204 1.00 70.56 197 MET A CA 1
ATOM 1502 C C . MET A 1 197 ? 7.059 3.513 -20.623 1.00 70.56 197 MET A C 1
ATOM 1504 O O . MET A 1 197 ? 7.037 3.882 -21.799 1.00 70.56 197 MET A O 1
ATOM 1508 N N . GLY A 1 198 ? 7.534 4.284 -19.645 1.00 68.19 198 GLY A N 1
ATOM 1509 C CA . GLY A 1 198 ? 8.215 5.549 -19.906 1.00 68.19 198 GLY A CA 1
ATOM 1510 C C . GLY A 1 198 ? 9.552 5.315 -20.602 1.00 68.19 198 GLY A C 1
ATOM 1511 O O . GLY A 1 198 ? 10.216 4.310 -20.359 1.00 68.19 198 GLY A O 1
ATOM 1512 N N . THR A 1 199 ? 9.955 6.252 -21.455 1.00 72.31 199 THR A N 1
ATOM 1513 C CA . THR A 1 199 ? 11.281 6.233 -22.066 1.00 72.31 199 THR A CA 1
ATOM 1514 C C . THR A 1 199 ? 12.339 6.475 -20.974 1.00 72.31 199 THR A C 1
ATOM 1516 O O . THR A 1 199 ? 12.254 7.513 -20.307 1.00 72.31 199 THR A O 1
ATOM 1519 N N . PRO A 1 200 ? 13.304 5.559 -20.752 1.00 74.88 200 PRO A N 1
ATOM 1520 C CA . PRO A 1 200 ? 14.350 5.740 -19.744 1.00 74.88 200 PRO A CA 1
ATOM 1521 C C . PRO A 1 200 ? 15.151 7.027 -19.966 1.00 74.88 200 PRO A C 1
ATOM 1523 O O . PRO A 1 200 ? 15.256 7.504 -21.094 1.00 74.88 200 PRO A O 1
ATOM 1526 N N . ASP A 1 201 ? 15.785 7.566 -18.922 1.00 79.31 201 ASP A N 1
ATOM 1527 C CA . ASP A 1 201 ? 16.597 8.786 -19.056 1.00 79.31 201 ASP A CA 1
ATOM 1528 C C . ASP A 1 201 ? 17.760 8.623 -20.045 1.00 79.31 201 ASP A C 1
ATOM 1530 O O . ASP A 1 201 ? 18.119 9.574 -20.736 1.00 79.31 201 ASP A O 1
ATOM 1534 N N . SER A 1 202 ? 18.268 7.397 -20.223 1.00 74.62 202 SER A N 1
ATOM 1535 C CA . SER A 1 202 ? 19.251 7.076 -21.265 1.00 74.62 202 SER A CA 1
ATOM 1536 C C . SER A 1 202 ? 18.778 7.426 -22.680 1.00 74.62 202 SER A C 1
ATOM 1538 O O . SER A 1 202 ? 19.603 7.701 -23.545 1.00 74.62 202 SER A O 1
ATOM 1540 N N . HIS A 1 203 ? 17.469 7.472 -22.926 1.00 80.06 203 HIS A N 1
ATOM 1541 C CA . HIS A 1 203 ? 16.892 7.825 -24.223 1.00 80.06 203 HIS A CA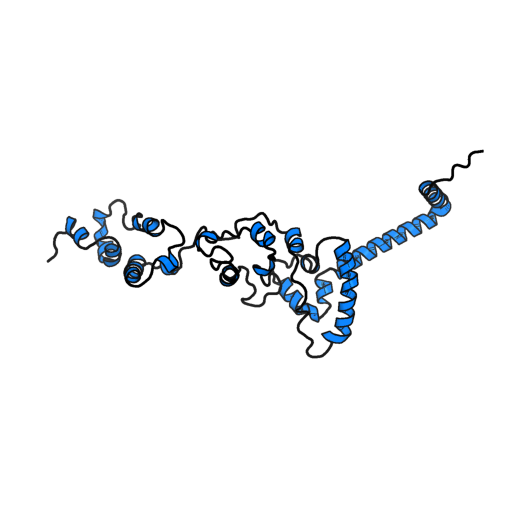 1
ATOM 1542 C C . HIS A 1 203 ? 16.702 9.336 -24.416 1.00 80.06 203 HIS A C 1
ATOM 1544 O O . HIS A 1 203 ? 16.252 9.770 -25.473 1.00 80.06 203 HIS A O 1
ATOM 1550 N N . LYS A 1 204 ? 17.016 10.147 -23.399 1.00 82.12 204 LYS A N 1
ATOM 1551 C CA . LYS A 1 204 ? 16.957 11.615 -23.462 1.00 82.12 204 LYS A CA 1
ATOM 1552 C C . LYS A 1 204 ? 18.312 12.241 -23.813 1.00 82.12 204 LYS A C 1
ATOM 1554 O O . LYS A 1 204 ? 18.429 13.462 -23.838 1.00 82.12 204 LYS A O 1
ATOM 1559 N N . GLN A 1 205 ? 19.337 11.421 -24.060 1.00 82.81 205 GLN A N 1
ATOM 1560 C CA . GLN A 1 205 ? 20.667 11.885 -24.453 1.00 82.81 205 GLN A CA 1
ATOM 1561 C C . GLN A 1 205 ? 20.609 12.618 -25.802 1.00 82.81 205 GLN A C 1
ATOM 1563 O O . GLN A 1 205 ? 19.955 12.158 -26.736 1.00 82.81 205 GLN A O 1
ATOM 1568 N N . ALA A 1 206 ? 21.316 13.746 -25.924 1.00 81.69 206 ALA A N 1
ATOM 1569 C CA . ALA A 1 206 ? 21.304 14.562 -27.143 1.00 81.69 206 ALA A CA 1
ATOM 1570 C C . ALA A 1 206 ? 21.833 13.803 -28.378 1.00 81.69 206 ALA A C 1
ATOM 1572 O O . ALA A 1 206 ? 21.338 13.996 -29.484 1.00 81.69 206 ALA A O 1
ATOM 1573 N N . ASN A 1 207 ? 22.791 12.898 -28.175 1.00 80.25 207 ASN A N 1
ATOM 1574 C CA . ASN A 1 207 ? 23.379 12.013 -29.184 1.00 80.25 207 ASN A CA 1
ATOM 1575 C C . ASN A 1 207 ? 22.763 10.599 -29.158 1.00 80.25 207 ASN A C 1
ATOM 1577 O O . ASN A 1 207 ? 23.442 9.602 -29.422 1.00 80.25 207 ASN A O 1
ATOM 1581 N N . TRP A 1 208 ? 21.482 10.493 -28.787 1.00 82.81 208 TRP A N 1
ATOM 1582 C CA . TRP A 1 208 ? 20.787 9.213 -28.657 1.00 82.81 208 TRP A CA 1
ATOM 1583 C C . TRP A 1 208 ? 20.923 8.336 -29.904 1.00 82.81 208 TRP A C 1
ATOM 1585 O O . TRP A 1 208 ? 21.194 7.150 -29.771 1.00 82.81 208 TRP A O 1
ATOM 1595 N N . PHE A 1 209 ? 20.790 8.896 -31.109 1.00 78.81 209 PHE A N 1
ATOM 1596 C CA . PHE A 1 209 ? 20.839 8.114 -32.349 1.00 78.81 209 PHE A CA 1
ATOM 1597 C C . PHE A 1 209 ? 22.194 7.426 -32.569 1.00 78.81 209 PHE A C 1
ATOM 1599 O O . PHE A 1 209 ? 22.241 6.287 -33.030 1.00 78.81 209 PHE A O 1
ATOM 1606 N N . GLN A 1 210 ? 23.287 8.078 -32.178 1.00 80.50 210 GLN A N 1
ATOM 1607 C CA . GLN A 1 210 ? 24.643 7.549 -32.268 1.00 80.50 210 GLN A CA 1
ATOM 1608 C C . GLN A 1 210 ? 24.872 6.468 -31.214 1.00 80.50 210 GLN A C 1
ATOM 1610 O O . GLN A 1 210 ? 25.336 5.376 -31.534 1.00 80.50 210 GLN A O 1
ATOM 1615 N N . VAL A 1 211 ? 24.512 6.751 -29.960 1.00 82.88 211 VAL A N 1
ATOM 1616 C CA . VAL A 1 211 ? 24.696 5.817 -28.841 1.00 82.88 211 VAL A CA 1
ATOM 1617 C C . VAL A 1 211 ? 23.827 4.573 -29.034 1.00 82.88 211 VAL A C 1
ATOM 1619 O O . VAL A 1 211 ? 24.328 3.451 -28.977 1.00 82.88 211 VAL A O 1
ATOM 1622 N N . HIS A 1 212 ? 22.546 4.762 -29.345 1.00 83.44 212 HIS A N 1
ATOM 1623 C CA . HIS A 1 212 ? 21.606 3.682 -29.623 1.00 83.44 212 HIS A CA 1
ATOM 1624 C C . HIS A 1 212 ? 22.038 2.859 -30.840 1.00 83.44 212 HIS A C 1
ATOM 1626 O O . HIS A 1 212 ? 22.078 1.636 -30.756 1.00 83.44 212 HIS A O 1
ATOM 1632 N N . GLY A 1 213 ? 22.435 3.505 -31.943 1.00 80.69 213 GLY A N 1
ATOM 1633 C CA . GLY A 1 213 ? 22.892 2.816 -33.153 1.00 80.69 213 GLY A CA 1
ATOM 1634 C C . GLY A 1 213 ? 24.154 1.965 -32.962 1.00 80.69 213 GLY A C 1
ATOM 1635 O O . GLY A 1 213 ? 24.361 1.009 -33.705 1.00 80.69 213 GLY A O 1
ATOM 1636 N N . GLN A 1 214 ? 24.997 2.269 -31.968 1.00 81.62 214 GLN A N 1
ATOM 1637 C CA . GLN A 1 214 ? 26.096 1.378 -31.578 1.00 81.62 214 GLN A CA 1
ATOM 1638 C C . GLN A 1 214 ? 25.627 0.267 -30.635 1.00 81.62 214 GLN A C 1
ATOM 1640 O O . GLN A 1 214 ? 26.061 -0.873 -30.786 1.00 81.62 214 GLN A O 1
ATOM 1645 N N . MET A 1 215 ? 24.715 0.567 -29.703 1.00 79.62 215 MET A N 1
ATOM 1646 C CA . MET A 1 215 ? 24.149 -0.430 -28.787 1.00 79.62 215 MET A CA 1
ATOM 1647 C C . MET A 1 215 ? 23.400 -1.548 -29.519 1.00 79.62 215 MET A C 1
ATOM 1649 O O . MET A 1 215 ? 23.498 -2.696 -29.098 1.00 79.62 215 MET A O 1
ATOM 1653 N N . THR A 1 216 ? 22.712 -1.266 -30.634 1.00 77.06 216 THR A N 1
ATOM 1654 C CA . THR A 1 216 ? 22.004 -2.301 -31.422 1.00 77.06 216 THR A CA 1
ATOM 1655 C C . THR A 1 216 ? 22.915 -3.422 -31.923 1.00 77.06 216 THR A C 1
ATOM 1657 O O . THR A 1 216 ? 22.426 -4.496 -32.260 1.00 77.06 216 THR A O 1
ATOM 1660 N N . LYS A 1 217 ? 24.234 -3.203 -31.966 1.00 81.94 217 LYS A N 1
ATOM 1661 C CA . LYS A 1 217 ? 25.209 -4.220 -32.378 1.00 81.94 217 LYS A CA 1
ATOM 1662 C C . LYS A 1 217 ? 25.537 -5.221 -31.272 1.00 81.94 217 LYS A C 1
ATOM 1664 O O . LYS A 1 217 ? 26.068 -6.283 -31.575 1.00 81.94 217 LYS A O 1
ATOM 1669 N N . THR A 1 218 ? 25.283 -4.874 -30.011 1.00 83.50 218 THR A N 1
ATOM 1670 C CA . THR A 1 218 ? 25.765 -5.637 -28.849 1.00 83.50 218 THR A CA 1
ATOM 1671 C C . THR A 1 218 ? 24.679 -5.993 -27.837 1.00 83.50 218 THR A C 1
ATOM 1673 O O . THR A 1 218 ? 24.907 -6.886 -27.026 1.00 83.50 218 THR A O 1
ATOM 1676 N N . ILE A 1 219 ? 23.510 -5.344 -27.871 1.00 82.00 219 ILE A N 1
ATOM 1677 C CA . ILE A 1 219 ? 22.419 -5.578 -26.916 1.00 82.00 219 ILE A CA 1
ATOM 1678 C C . ILE A 1 219 ? 21.276 -6.396 -27.523 1.00 82.00 219 ILE A C 1
ATOM 1680 O O . ILE A 1 219 ? 20.905 -6.220 -28.684 1.00 82.00 219 ILE A O 1
ATOM 1684 N N . ASN A 1 220 ? 20.657 -7.254 -26.711 1.00 82.94 220 ASN A N 1
ATOM 1685 C CA . ASN A 1 220 ? 19.413 -7.917 -27.079 1.00 82.94 220 ASN A CA 1
ATOM 1686 C C . ASN A 1 220 ? 18.226 -6.971 -26.853 1.00 82.94 220 ASN A C 1
ATOM 1688 O O . ASN A 1 220 ? 17.779 -6.746 -25.730 1.00 82.94 220 ASN A O 1
ATOM 1692 N N . CYS A 1 221 ? 17.673 -6.440 -27.941 1.00 78.25 221 CYS A N 1
ATOM 1693 C CA . CYS A 1 221 ? 16.584 -5.465 -27.901 1.00 78.25 221 CYS A CA 1
ATOM 1694 C C . CYS A 1 221 ? 15.347 -5.964 -27.135 1.00 78.25 221 CYS A C 1
ATOM 1696 O O . CYS A 1 221 ? 14.633 -5.170 -26.517 1.00 78.25 221 CYS A O 1
ATOM 1698 N N . ASN A 1 222 ? 15.089 -7.274 -27.169 1.00 78.31 222 ASN A N 1
ATOM 1699 C CA . ASN A 1 222 ? 13.892 -7.867 -26.579 1.00 78.31 222 ASN A CA 1
ATOM 1700 C C . ASN A 1 222 ? 13.907 -7.856 -25.049 1.00 78.31 222 ASN A C 1
ATOM 1702 O O . ASN A 1 222 ? 12.844 -7.961 -24.444 1.00 78.31 222 ASN A O 1
ATOM 1706 N N . GLU A 1 223 ? 15.067 -7.674 -24.421 1.00 76.12 223 GLU A N 1
ATOM 1707 C CA . GLU A 1 223 ? 15.170 -7.558 -22.962 1.00 76.12 223 GLU A CA 1
ATOM 1708 C C . GLU A 1 223 ? 14.449 -6.310 -22.441 1.00 76.12 223 GLU A C 1
ATOM 1710 O O . GLU A 1 223 ? 13.863 -6.333 -21.362 1.00 76.12 223 GLU A O 1
ATOM 1715 N N . CYS A 1 224 ? 14.428 -5.242 -23.243 1.00 74.25 224 CYS A N 1
ATOM 1716 C CA . CYS A 1 224 ? 13.845 -3.960 -22.858 1.00 74.25 224 CYS A CA 1
ATOM 1717 C C . CYS A 1 224 ? 12.600 -3.593 -23.671 1.00 74.25 224 CYS A C 1
ATOM 1719 O O . CYS A 1 224 ? 11.706 -2.927 -23.152 1.00 74.25 224 CYS A O 1
ATOM 1721 N N . HIS A 1 225 ? 12.521 -3.990 -24.945 1.00 78.38 225 HIS A N 1
ATOM 1722 C CA . HIS A 1 225 ? 11.498 -3.494 -25.867 1.00 78.38 225 HIS A CA 1
ATOM 1723 C C . HIS A 1 225 ? 10.358 -4.470 -26.173 1.00 78.38 225 HIS A C 1
ATOM 1725 O O . HIS A 1 225 ? 9.342 -4.052 -26.725 1.00 78.38 225 HIS A O 1
ATOM 1731 N N . ASN A 1 226 ? 10.451 -5.731 -25.743 1.00 76.44 226 ASN A N 1
ATOM 1732 C CA . ASN A 1 226 ? 9.431 -6.759 -25.995 1.00 76.44 226 ASN A CA 1
ATOM 1733 C C . ASN A 1 226 ? 8.125 -6.569 -25.181 1.00 76.44 226 ASN A C 1
ATOM 1735 O O . ASN A 1 226 ? 7.367 -7.508 -24.951 1.00 76.44 226 ASN A O 1
ATOM 1739 N N . TRP A 1 227 ? 7.855 -5.352 -24.701 1.00 72.50 227 TRP A N 1
ATOM 1740 C CA . TRP A 1 227 ? 6.651 -5.012 -23.941 1.00 72.50 227 TRP A CA 1
ATOM 1741 C C . TRP A 1 227 ? 5.459 -4.620 -24.825 1.00 72.50 227 TRP A C 1
ATOM 1743 O O . TRP A 1 227 ? 4.325 -4.711 -24.364 1.00 72.50 227 TRP A O 1
ATOM 1753 N N . ARG A 1 228 ? 5.688 -4.215 -26.084 1.00 72.44 228 ARG A N 1
ATOM 1754 C CA . ARG A 1 228 ? 4.641 -3.963 -27.095 1.00 72.44 228 ARG A CA 1
ATOM 1755 C C . ARG A 1 228 ? 5.131 -4.390 -28.479 1.00 72.44 228 ARG A C 1
ATOM 1757 O O . ARG A 1 228 ? 6.320 -4.248 -28.712 1.00 72.44 228 ARG A O 1
ATOM 1764 N N . PRO A 1 229 ? 4.276 -4.847 -29.405 1.00 72.31 229 PRO A N 1
ATOM 1765 C CA . PRO A 1 229 ? 4.715 -5.370 -30.704 1.00 72.31 229 PRO A CA 1
ATOM 1766 C C . PRO A 1 229 ? 5.307 -4.305 -31.648 1.00 72.31 229 PRO A C 1
ATOM 1768 O O . PRO A 1 229 ? 6.298 -4.574 -32.319 1.00 72.31 229 PRO A O 1
ATOM 1771 N N . ASP A 1 230 ? 4.788 -3.074 -31.643 1.00 76.19 230 ASP A N 1
ATOM 1772 C CA . ASP A 1 230 ? 5.156 -2.045 -32.639 1.00 76.19 230 ASP A CA 1
ATOM 1773 C C . ASP A 1 230 ? 6.351 -1.163 -32.234 1.00 76.19 230 ASP A C 1
ATOM 1775 O O . ASP A 1 230 ? 6.630 -0.132 -32.848 1.00 76.19 230 ASP A O 1
ATOM 1779 N N . TRP A 1 231 ? 7.079 -1.545 -31.181 1.00 77.81 231 TRP A N 1
ATOM 1780 C CA . TRP A 1 231 ? 8.095 -0.705 -30.538 1.00 77.81 231 TRP A CA 1
ATOM 1781 C C . TRP A 1 231 ? 9.196 -0.207 -31.483 1.00 77.81 231 TRP A C 1
ATOM 1783 O O . TRP A 1 231 ? 9.651 0.927 -31.329 1.00 77.81 231 TRP A O 1
ATOM 1793 N N . CYS A 1 232 ? 9.615 -1.043 -32.438 1.00 78.19 232 CYS A N 1
ATOM 1794 C CA . CYS A 1 232 ? 10.696 -0.742 -33.373 1.00 78.19 232 CYS A CA 1
ATOM 1795 C C . CYS A 1 232 ? 10.245 0.316 -34.392 1.00 78.19 232 CYS A C 1
ATOM 1797 O O . CYS A 1 232 ? 10.882 1.359 -34.574 1.00 78.19 232 CYS A O 1
ATOM 1799 N N . MET A 1 233 ? 9.073 0.098 -34.992 1.00 81.69 233 MET A N 1
ATOM 1800 C CA . MET A 1 233 ? 8.546 0.967 -36.044 1.00 81.69 233 MET A CA 1
ATOM 1801 C C . MET A 1 233 ? 8.025 2.298 -35.506 1.00 81.69 233 MET A C 1
ATOM 1803 O O . MET A 1 233 ? 8.102 3.307 -36.204 1.00 81.69 233 MET A O 1
ATOM 1807 N N . ASP A 1 234 ? 7.607 2.349 -34.244 1.00 77.44 234 ASP A N 1
ATOM 1808 C CA . ASP A 1 234 ? 7.180 3.573 -33.564 1.00 77.44 234 ASP A CA 1
ATOM 1809 C C . ASP A 1 234 ? 8.217 4.709 -33.588 1.00 77.44 234 ASP A C 1
ATOM 1811 O O . ASP A 1 234 ? 7.851 5.881 -33.451 1.00 77.44 234 ASP A O 1
ATOM 1815 N N . CYS A 1 235 ? 9.503 4.364 -33.725 1.00 76.31 235 CYS A N 1
ATOM 1816 C CA . CYS A 1 235 ? 10.609 5.309 -33.868 1.00 76.31 235 CYS A CA 1
ATOM 1817 C C . CYS A 1 235 ? 11.126 5.355 -35.311 1.00 76.31 235 CYS A C 1
ATOM 1819 O O . CYS A 1 235 ? 11.233 6.435 -35.885 1.00 76.31 235 CYS A O 1
ATOM 1821 N N . HIS A 1 236 ? 11.369 4.196 -35.935 1.00 81.50 236 HIS A N 1
ATOM 1822 C CA . HIS A 1 236 ? 11.966 4.121 -37.275 1.00 81.50 236 HIS A CA 1
ATOM 1823 C C . HIS A 1 236 ? 11.078 4.675 -38.403 1.00 81.50 236 HIS A C 1
ATOM 1825 O O . HIS A 1 236 ? 11.562 4.921 -39.506 1.00 81.50 236 HIS A O 1
ATOM 1831 N N . THR A 1 237 ? 9.792 4.917 -38.141 1.00 81.56 237 THR A N 1
ATOM 1832 C CA . THR A 1 237 ? 8.880 5.586 -39.087 1.00 81.56 237 THR A CA 1
ATOM 1833 C C . THR A 1 237 ? 8.791 7.101 -38.888 1.00 81.56 237 THR A C 1
ATOM 1835 O O . THR A 1 237 ? 8.228 7.802 -39.733 1.00 81.56 237 THR A O 1
ATOM 1838 N N . LYS A 1 238 ? 9.351 7.641 -37.796 1.00 81.94 238 LYS A N 1
ATOM 1839 C CA . LYS A 1 238 ? 9.272 9.066 -37.463 1.00 81.94 238 LYS A CA 1
ATOM 1840 C C . LYS A 1 238 ? 10.488 9.810 -37.993 1.00 81.94 238 LYS A C 1
ATOM 1842 O O . LYS A 1 238 ? 11.630 9.495 -37.671 1.00 81.94 238 LYS A O 1
ATOM 1847 N N . LYS A 1 239 ? 10.236 10.856 -38.780 1.00 81.94 239 LYS A N 1
ATOM 1848 C CA . LYS A 1 239 ? 11.295 11.774 -39.208 1.00 81.94 239 LYS A CA 1
ATOM 1849 C C . LYS A 1 239 ? 11.778 12.577 -37.993 1.00 81.94 239 LYS A C 1
ATOM 1851 O O . LYS A 1 239 ? 10.936 13.139 -37.288 1.00 81.94 239 LYS A O 1
ATOM 1856 N N . PRO A 1 240 ? 13.095 12.658 -37.744 1.00 76.56 240 PRO A N 1
ATOM 1857 C CA . PRO A 1 240 ? 13.622 13.485 -36.667 1.00 76.56 240 PRO A CA 1
ATOM 1858 C C . PRO A 1 240 ? 13.383 14.970 -36.961 1.00 76.56 240 PRO A C 1
ATOM 1860 O O . PRO A 1 240 ? 13.218 15.370 -38.115 1.00 76.56 240 PRO A O 1
ATOM 1863 N N . GLN A 1 241 ? 13.424 15.803 -35.919 1.00 75.94 241 GLN A N 1
ATOM 1864 C CA . GLN A 1 241 ? 13.212 17.255 -36.019 1.00 75.94 241 GLN A CA 1
ATOM 1865 C C . GLN A 1 241 ? 14.166 17.948 -37.011 1.00 75.94 241 GLN A C 1
ATOM 1867 O O . GLN A 1 241 ? 13.829 19.001 -37.548 1.00 75.94 241 GLN A O 1
ATOM 1872 N N . SER A 1 242 ? 15.323 17.346 -37.311 1.00 73.12 242 SER A N 1
ATOM 1873 C CA . SER A 1 242 ? 16.246 17.832 -38.342 1.00 73.12 242 SER A CA 1
ATOM 1874 C C . SER A 1 242 ? 15.601 17.946 -39.731 1.00 73.12 242 SER A C 1
ATOM 1876 O O . SER A 1 242 ? 16.015 18.779 -40.528 1.00 73.12 242 SER A O 1
ATOM 1878 N N . HIS A 1 243 ? 14.539 17.190 -40.026 1.00 80.38 243 HIS A N 1
ATOM 1879 C CA . HIS A 1 243 ? 13.829 17.229 -41.308 1.00 80.38 243 HIS A CA 1
ATOM 1880 C C . HIS A 1 243 ? 12.827 18.398 -41.401 1.00 80.38 243 HIS A C 1
ATOM 1882 O O . HIS A 1 243 ? 11.628 18.198 -41.603 1.00 80.38 243 HIS A O 1
ATOM 1888 N N . ALA A 1 244 ? 13.318 19.632 -41.268 1.00 78.62 244 ALA A N 1
ATOM 1889 C CA . ALA A 1 244 ? 12.510 20.846 -41.377 1.00 78.62 244 ALA A CA 1
ATOM 1890 C C . ALA A 1 244 ? 12.098 21.174 -42.831 1.00 78.62 244 ALA A C 1
ATOM 1892 O O . ALA A 1 244 ? 12.744 20.766 -43.804 1.00 78.62 244 ALA A O 1
ATOM 1893 N N . VAL A 1 245 ? 11.032 21.970 -42.991 1.00 75.50 245 VAL A N 1
ATOM 1894 C CA . VAL A 1 245 ? 10.589 22.511 -44.288 1.00 75.50 245 VAL A CA 1
ATOM 1895 C C . VAL A 1 245 ? 11.719 23.401 -44.828 1.00 75.50 245 VAL A C 1
ATOM 1897 O O . VAL A 1 245 ? 11.952 24.471 -44.278 1.00 75.50 245 VAL A O 1
ATOM 1900 N N . ARG A 1 246 ? 12.427 22.946 -45.879 1.00 80.06 246 ARG A N 1
ATOM 1901 C CA . ARG A 1 246 ? 13.673 23.500 -46.492 1.00 80.06 246 ARG A CA 1
ATOM 1902 C C . ARG A 1 246 ? 15.010 22.853 -46.097 1.00 80.06 246 ARG A C 1
ATOM 1904 O O . ARG A 1 246 ? 16.049 23.366 -46.504 1.00 80.06 246 ARG A O 1
ATOM 1911 N N . TRP A 1 247 ? 14.997 21.682 -45.457 1.00 80.12 247 TRP A N 1
ATOM 1912 C CA . TRP A 1 247 ? 16.203 20.904 -45.120 1.00 80.12 247 TRP A CA 1
ATOM 1913 C C . TRP A 1 247 ? 17.266 20.858 -46.234 1.00 80.12 247 TRP A C 1
ATOM 1915 O O . TRP A 1 247 ? 18.430 21.181 -46.009 1.00 80.12 247 TRP A O 1
ATOM 1925 N N . ARG A 1 248 ? 16.877 20.535 -47.477 1.00 82.12 248 ARG A N 1
ATOM 1926 C CA . ARG A 1 248 ? 17.825 20.442 -48.607 1.00 82.12 248 ARG A CA 1
ATOM 1927 C C . ARG A 1 248 ? 18.677 21.702 -48.788 1.00 82.12 248 ARG A C 1
ATOM 1929 O O . ARG A 1 248 ? 19.843 21.576 -49.139 1.00 82.12 248 ARG A O 1
ATOM 1936 N N . SER A 1 249 ? 18.134 22.878 -48.495 1.00 83.25 249 SER A N 1
ATOM 1937 C CA . SER A 1 249 ? 18.806 24.162 -48.703 1.00 83.25 249 SER A CA 1
ATOM 1938 C C . SER A 1 249 ? 19.635 24.635 -47.505 1.00 83.25 249 SER A C 1
ATOM 1940 O O . SER A 1 249 ? 20.470 25.512 -47.679 1.00 83.25 249 SER A O 1
ATOM 1942 N N . ASN A 1 250 ? 19.425 24.096 -46.299 1.00 83.88 250 ASN A N 1
ATOM 1943 C CA . ASN A 1 250 ? 20.063 24.599 -45.073 1.00 83.88 250 ASN A CA 1
ATOM 1944 C C . ASN A 1 250 ? 20.704 23.514 -44.187 1.00 83.88 250 ASN A C 1
ATOM 1946 O O . ASN A 1 250 ? 21.235 23.827 -43.123 1.00 83.88 250 ASN A O 1
ATOM 1950 N N . HIS A 1 251 ? 20.720 22.255 -44.632 1.00 87.44 251 HIS A N 1
ATOM 1951 C CA . HIS A 1 251 ? 21.267 21.144 -43.853 1.00 87.44 251 HIS A CA 1
ATOM 1952 C C . HIS A 1 251 ? 22.785 21.165 -43.661 1.00 87.44 251 HIS A C 1
ATOM 1954 O O . HIS A 1 251 ? 23.275 20.481 -42.770 1.00 87.44 251 HIS A O 1
ATOM 1960 N N . GLY A 1 252 ? 23.542 21.916 -44.469 1.00 87.19 252 GLY A N 1
ATOM 1961 C CA . GLY A 1 252 ? 25.009 21.853 -44.473 1.00 87.19 252 GLY A CA 1
ATOM 1962 C C . GLY A 1 252 ? 25.646 22.114 -43.102 1.00 87.19 252 GLY A C 1
ATOM 1963 O O . GLY A 1 252 ? 26.544 21.381 -42.695 1.00 87.19 252 GLY A O 1
ATOM 1964 N N . ALA A 1 253 ? 25.143 23.102 -42.352 1.00 85.88 253 ALA A N 1
ATOM 1965 C CA . ALA A 1 253 ? 25.630 23.398 -41.002 1.00 85.88 253 ALA A CA 1
ATOM 1966 C C . ALA A 1 253 ? 25.319 22.261 -40.012 1.00 85.88 253 ALA A C 1
ATOM 1968 O O . ALA A 1 253 ? 26.193 21.858 -39.248 1.00 85.88 253 ALA A O 1
ATOM 1969 N N . ALA A 1 254 ? 24.107 21.701 -40.072 1.00 81.44 254 ALA A N 1
ATOM 1970 C CA . ALA A 1 254 ? 23.698 20.579 -39.229 1.00 81.44 254 ALA A CA 1
ATOM 1971 C C . ALA A 1 254 ? 24.481 19.294 -39.560 1.00 81.44 254 ALA A C 1
ATOM 1973 O O . ALA A 1 254 ? 24.956 18.616 -38.656 1.00 81.44 254 ALA A O 1
ATOM 1974 N N . ALA A 1 255 ? 24.689 18.998 -40.846 1.00 83.88 255 ALA A N 1
ATOM 1975 C CA . ALA A 1 255 ? 25.455 17.840 -41.304 1.00 83.88 255 ALA A CA 1
ATOM 1976 C C . ALA A 1 255 ? 26.952 17.947 -40.966 1.00 83.88 255 ALA A C 1
ATOM 1978 O O . ALA A 1 255 ? 27.591 16.932 -40.70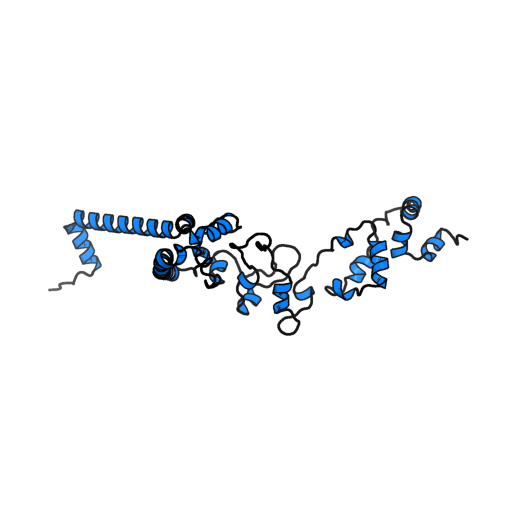4 1.00 83.88 255 ALA A O 1
ATOM 1979 N N . LYS A 1 256 ? 27.516 19.164 -40.950 1.00 84.81 256 LYS A N 1
ATOM 1980 C CA . LYS A 1 256 ? 28.896 19.406 -40.500 1.00 84.81 256 LYS A CA 1
ATOM 1981 C C . LYS A 1 256 ? 29.036 19.274 -38.983 1.00 84.81 256 LYS A C 1
ATOM 1983 O O . LYS A 1 256 ? 30.063 18.793 -38.519 1.00 84.81 256 LYS A O 1
ATOM 1988 N N . ALA A 1 257 ? 28.027 19.711 -38.232 1.00 83.38 257 ALA A N 1
ATOM 1989 C CA . ALA A 1 257 ? 28.015 19.606 -36.778 1.00 83.38 257 ALA A CA 1
ATOM 1990 C C . ALA A 1 257 ? 27.852 18.154 -36.298 1.00 83.38 257 ALA A C 1
ATOM 1992 O O . ALA A 1 257 ? 28.482 17.773 -35.317 1.00 83.38 257 ALA A O 1
ATOM 1993 N N . ASP A 1 258 ? 27.033 17.350 -36.986 1.00 79.75 258 ASP A N 1
ATOM 1994 C CA . ASP A 1 258 ? 26.733 15.975 -36.581 1.00 79.75 258 ASP A CA 1
ATOM 1995 C C . ASP A 1 258 ? 26.415 15.063 -37.782 1.00 79.75 258 ASP A C 1
ATOM 1997 O O . ASP A 1 258 ? 25.266 14.713 -38.080 1.00 79.75 258 ASP A O 1
ATOM 2001 N N . ARG A 1 259 ? 27.469 14.666 -38.501 1.00 82.50 259 ARG A N 1
ATOM 2002 C CA . ARG A 1 259 ? 27.353 13.726 -39.625 1.00 82.50 259 ARG A CA 1
ATOM 2003 C C . ARG A 1 259 ? 26.922 12.336 -39.158 1.00 82.50 259 ARG A C 1
ATOM 2005 O O . ARG A 1 259 ? 26.131 11.678 -39.833 1.00 82.50 259 ARG A O 1
ATOM 2012 N N . ASP A 1 260 ? 27.420 11.892 -38.009 1.00 80.69 260 ASP A N 1
ATOM 2013 C CA . ASP A 1 260 ? 27.183 10.535 -37.514 1.00 80.69 260 ASP A CA 1
ATOM 2014 C C . ASP A 1 260 ? 25.748 10.334 -37.017 1.00 80.69 260 ASP A C 1
ATOM 2016 O O . ASP A 1 260 ? 25.184 9.257 -37.204 1.00 80.69 260 ASP A O 1
ATOM 2020 N N . GLY A 1 261 ? 25.100 11.379 -36.497 1.00 80.44 261 GLY A N 1
ATOM 2021 C CA . GLY A 1 261 ? 23.669 11.355 -36.189 1.00 80.44 261 GLY A CA 1
ATOM 2022 C C . GLY A 1 261 ? 22.800 11.165 -37.431 1.00 80.44 261 GLY A C 1
ATOM 2023 O O . GLY A 1 261 ? 21.809 10.438 -37.396 1.00 80.44 261 GLY A O 1
ATOM 2024 N N . CYS A 1 262 ? 23.202 11.739 -38.569 1.00 81.31 262 CYS A N 1
ATOM 2025 C CA . CYS A 1 262 ? 22.534 11.498 -39.851 1.00 81.31 262 CYS A CA 1
ATOM 2026 C C . CYS A 1 262 ? 22.763 10.057 -40.342 1.00 81.31 262 CYS A C 1
ATOM 2028 O O . CYS A 1 262 ? 21.849 9.437 -40.895 1.00 81.31 262 CYS A O 1
ATOM 2030 N N . ASN A 1 263 ? 23.961 9.514 -40.090 1.00 81.69 263 ASN A N 1
ATOM 2031 C CA . ASN A 1 263 ? 24.339 8.153 -40.469 1.00 81.69 263 ASN A CA 1
ATOM 2032 C C . ASN A 1 263 ? 23.565 7.061 -39.715 1.00 81.69 263 ASN A C 1
ATOM 2034 O O . ASN A 1 263 ? 23.530 5.916 -40.161 1.00 81.69 263 ASN A O 1
ATOM 2038 N N . ALA A 1 264 ? 22.899 7.412 -38.611 1.00 79.19 264 ALA A N 1
ATOM 2039 C CA . ALA A 1 264 ? 22.023 6.496 -37.888 1.00 79.19 264 ALA A CA 1
ATOM 2040 C C . ALA A 1 264 ? 20.815 6.029 -38.726 1.00 79.19 264 ALA A C 1
ATOM 2042 O O . ALA A 1 264 ? 20.316 4.926 -38.514 1.00 79.19 264 ALA A O 1
ATOM 2043 N N . CYS A 1 265 ? 20.365 6.840 -39.693 1.00 80.62 265 CYS A N 1
ATOM 2044 C CA . CYS A 1 265 ? 19.240 6.512 -40.580 1.00 80.62 265 CYS A CA 1
ATOM 2045 C C . CYS A 1 265 ? 19.628 6.479 -42.066 1.00 80.62 265 CYS A C 1
ATOM 2047 O O . CYS A 1 265 ? 18.974 5.805 -42.863 1.00 80.62 265 CYS A O 1
ATOM 2049 N N . HIS A 1 266 ? 20.666 7.217 -42.462 1.00 85.38 266 HIS A N 1
ATOM 2050 C CA . HIS A 1 266 ? 21.075 7.364 -43.855 1.00 85.38 266 HIS A CA 1
ATOM 2051 C C . HIS A 1 266 ? 22.470 6.788 -44.088 1.00 85.38 266 HIS A C 1
ATOM 2053 O O . HIS A 1 266 ? 23.422 7.137 -43.414 1.00 85.38 266 HIS A O 1
ATOM 2059 N N . THR A 1 267 ? 22.635 5.942 -45.101 1.00 84.56 267 THR A N 1
ATOM 2060 C CA . THR A 1 267 ? 23.976 5.484 -45.510 1.00 84.56 267 THR A CA 1
ATOM 2061 C C . THR A 1 267 ? 24.720 6.568 -46.294 1.00 84.56 267 THR A C 1
ATOM 2063 O O . THR A 1 267 ? 24.073 7.416 -46.906 1.00 84.56 267 THR A O 1
ATOM 2066 N N . LEU A 1 268 ? 26.048 6.471 -46.420 1.00 83.69 268 LEU A N 1
ATOM 2067 C CA . LEU A 1 268 ? 26.855 7.370 -47.263 1.00 83.69 268 LEU A CA 1
ATOM 2068 C C . LEU A 1 268 ? 26.306 7.516 -48.698 1.00 83.69 268 LEU A C 1
ATOM 2070 O O . LEU A 1 268 ? 26.274 8.617 -49.249 1.00 83.69 268 LEU A O 1
ATOM 2074 N N . ASN A 1 269 ? 25.773 6.432 -49.269 1.00 85.81 269 ASN A N 1
ATOM 2075 C CA . ASN A 1 269 ? 25.134 6.433 -50.589 1.00 85.81 269 ASN A CA 1
ATOM 2076 C C . ASN A 1 269 ? 23.974 7.430 -50.706 1.00 85.81 269 ASN A C 1
ATOM 2078 O O . ASN A 1 269 ? 23.704 7.937 -51.791 1.00 85.81 269 ASN A O 1
ATOM 2082 N N . PHE A 1 270 ? 23.282 7.730 -49.606 1.00 86.69 270 PHE A N 1
ATOM 2083 C CA . PHE A 1 270 ? 22.216 8.725 -49.584 1.00 86.69 270 PHE A CA 1
ATOM 2084 C C . PHE A 1 270 ? 22.764 10.134 -49.831 1.00 86.69 270 PHE A C 1
ATOM 2086 O O . PHE A 1 270 ? 22.199 10.873 -50.634 1.00 86.69 270 PHE A O 1
ATOM 2093 N N . CYS A 1 271 ? 23.888 10.480 -49.199 1.00 85.69 271 CYS A N 1
ATOM 2094 C CA . CYS A 1 271 ? 24.549 11.773 -49.372 1.00 85.69 271 CYS A CA 1
ATOM 2095 C C . CYS A 1 271 ? 25.042 11.950 -50.814 1.00 85.69 271 CYS A C 1
ATOM 2097 O O . CYS A 1 271 ? 24.840 13.004 -51.422 1.00 85.69 271 CYS A O 1
ATOM 2099 N N . MET A 1 272 ? 25.610 10.887 -51.389 1.00 86.38 272 MET A N 1
ATOM 2100 C CA . MET A 1 272 ? 26.176 10.915 -52.741 1.00 86.38 272 MET A CA 1
ATOM 2101 C C . MET A 1 272 ? 25.135 11.169 -53.839 1.00 86.38 272 MET A C 1
ATOM 2103 O O . MET A 1 272 ? 25.478 11.715 -54.883 1.00 86.38 272 MET A O 1
ATOM 2107 N N . ARG A 1 273 ? 23.849 10.869 -53.605 1.00 86.81 273 ARG A N 1
ATOM 2108 C CA . ARG A 1 273 ? 22.770 11.152 -54.575 1.00 86.81 273 ARG A CA 1
ATOM 2109 C C . ARG A 1 273 ? 22.603 12.637 -54.900 1.00 86.81 273 ARG A C 1
ATOM 2111 O O . ARG A 1 273 ? 22.032 12.956 -55.937 1.00 86.81 273 ARG A O 1
ATOM 2118 N N . CYS A 1 274 ? 23.046 13.531 -54.018 1.00 85.12 274 CYS A N 1
ATOM 2119 C CA . CYS A 1 274 ? 22.982 14.976 -54.244 1.00 85.12 274 CYS A CA 1
ATOM 2120 C C . CYS A 1 274 ? 24.365 15.637 -54.265 1.00 85.12 274 CYS A C 1
ATOM 2122 O O . CYS A 1 274 ? 24.540 16.613 -54.983 1.00 85.12 274 CYS A O 1
ATOM 2124 N N . HIS A 1 275 ? 25.332 15.119 -53.500 1.00 86.00 275 HIS A N 1
ATOM 2125 C CA . HIS A 1 275 ? 26.677 15.703 -53.382 1.00 86.00 275 HIS A CA 1
ATOM 2126 C C . HIS A 1 275 ? 27.710 15.088 -54.338 1.00 86.00 275 HIS A C 1
ATOM 2128 O O . HIS A 1 275 ? 28.828 15.588 -54.422 1.00 86.00 275 HIS A O 1
ATOM 2134 N N . GLY A 1 276 ? 27.345 14.026 -55.065 1.00 80.94 276 GLY A N 1
ATOM 2135 C CA . GLY A 1 276 ? 28.269 13.265 -55.906 1.00 80.94 276 GLY A CA 1
ATOM 2136 C C . GLY A 1 276 ? 29.191 12.346 -55.099 1.00 80.94 276 GLY A C 1
ATOM 2137 O O . GLY A 1 276 ? 29.129 12.290 -53.869 1.00 80.94 276 GLY A O 1
ATOM 2138 N N . VAL A 1 277 ? 30.031 11.587 -55.805 1.00 68.00 277 VAL A N 1
ATOM 2139 C CA . VAL A 1 277 ? 31.096 10.780 -55.193 1.00 68.00 277 VAL A CA 1
ATOM 2140 C C . VAL A 1 277 ? 32.207 11.747 -54.792 1.00 68.00 277 VAL A C 1
ATOM 2142 O O . VAL A 1 277 ? 32.866 12.310 -55.664 1.00 68.00 277 VAL A O 1
ATOM 2145 N N . GLN A 1 278 ? 32.377 12.000 -53.494 1.00 58.22 278 GLN A N 1
ATOM 2146 C CA . GLN A 1 278 ? 33.576 12.697 -53.029 1.00 58.22 278 GLN A CA 1
ATOM 2147 C C . GLN A 1 278 ? 34.758 11.716 -53.124 1.00 58.22 278 GLN A C 1
ATOM 2149 O O . GLN A 1 278 ? 34.606 10.597 -52.627 1.00 58.22 278 GLN A O 1
ATOM 2154 N N . PRO A 1 279 ? 35.863 12.085 -53.801 1.00 51.03 279 PRO A N 1
ATOM 2155 C CA . PRO A 1 279 ? 37.068 11.260 -53.877 1.00 51.03 279 PRO A CA 1
ATOM 2156 C C . PRO A 1 279 ? 37.716 11.045 -52.505 1.00 51.03 279 PRO A C 1
ATOM 2158 O O . PRO A 1 279 ? 37.554 11.921 -51.622 1.00 51.03 279 PRO A O 1
#

InterPro domains:
  IPR005126 NapC/NirT cytochrome c, N-terminal [PF03264] (26-164)
  IPR036280 Multiheme cytochrome superfamily [SSF48695] (35-266)
  IPR038266 NapC/NirT cytochrome c superfamily [G3DSA:1.10.3820.10] (16-172)
  IPR051174 Cytochrome c-type Electron Transfer [PTHR30333] (25-161)

Organism: NCBI:txid1797195

pLDDT: mean 81.7, std 10.51, range [41.06, 94.88]

Sequence (279 aa):
MSNEAKGLLGKIKDFYFNNQRKANIIIIAVVALGVFSYGALQYTGSPGFCNSCHEMNPAFDSWKTSVHSEVTCYSCHMPPGVINYATHKVAAVKELYLHFTVFNKPNPPKIHATQKEPVNEACGGCHSFNREMAFGGGLNVPHKLHIEQGLSCTTCHARVVHGLGDEKARKPKMETCMKCHDGKTAPAKCGVCHTKMGTPDSHKQANWFQVHGQMTKTINCNECHNWRPDWCMDCHTKKPQSHAVRWRSNHGAAAKADRDGCNACHTLNFCMRCHGVQP

Foldseek 3Di:
DDDPPDPPVRVVVVCCVVVVVVNVVVVVVVVVVVVVVVVVLVCCQALVVQCVQVLCVLLSVLQCPAPNVVDTPCLFLWADDPVRSVVVVVVCVVVVVCSVPAVPDPPGPNPDPVRDGGAQNSVVVPDDQCDQDDPDAAFGDNSVVCVVVVDGPCLFVPCNRNADDPRVPPGGDVVSVCVQCVCPNHPVQLLVTGVGHDDDVLCVDPLNLLVVLVVVVPDDCCVPQVNDDCRVVVPLVDDPPCPDDCNVPPVPVVCVVPVSSVCSNDPPVVVCVPVNDDD

Radius of gyration: 34.54 Å; chains: 1; bounding box: 102×45×96 Å

Secondary structure (DSSP, 8-state):
-------HHHHHHHHHHHTHHHHHHHHHHHHHHHHHHHHHHHHTTSHHHHTTSGGGHHHHHHHHTSTTTTS-THHHHS-SSHHHHHHHHHHTHHHHHHIIIIITSSS--SS-TTS-PPPHHHHHTT--S--SB-SSSSBB--HHHHHHTT--HHHHSTTTTT--GGG--SS--HHHHHTT-SSSSS---HHHHBSSPPPPGGGG-TTHHHHHHHHTTTS-THHHHTTSTTTTHHHHTSPPTT--TTHHHHHHHHHHH-HHHHHTT--HHHHHHHH----